Protein AF-A0A2T4ARQ4-F1 (afdb_monomer_lite)

Organism: NCBI:txid983964

InterPro domains:
  IPR020471 Aldo-keto reductase [PTHR43827] (3-78)
  IPR036812 NAD(P)-dependent oxidoreductase domain superfamily [G3DSA:3.20.20.100] (1-80)
  IPR036812 NAD(P)-dependent oxidoreductase domain superfamily [G3DSA:3.20.20.100] (81-189)
  IPR036812 NAD(P)-dependent oxidoreductase domain superfamily [SSF51430] (3-176)

Secondary structure (DSSP, 8-state):
------SEEEE-TT-GGGHHHHHHHHHHHT--EEEEES-TTT--HHHHHHHHHHHHHTT--GGG-EEEEE--TT-S-----TT------EEES--HHHHHHHHHH-SSPP-EEE----GGGGGGHHHHHHHHHHHHHHTS-HHHHHHHHHHHTSS--EEE----HHHHHHHHHHHHHHHH-HHHHHHTHHHHHHHHHHHHHHHHT--

Foldseek 3Di:
DPPPPAQEEAEQWQCPPCSQVLLLLLVVLPHQEYEAEPPVVTGDVPSNVNNVVVNVVVPDDPVSHHYHYYYDPPPPPPPPPPPDDDPAAAEEQDDPVRLVVCQVPPPGRHLDYHYDDDDVLVRPPVVLVLLVVVCVVLVHDSVLSSSVLQCLLPPHHDHDHDSDSVCSNVSSVSSCVCVVDPVNSVVCNVVNVVSVVVVVCSVVVHD

Radius of gyration: 18.46 Å; chains: 1; bounding box: 44×44×48 Å

Structure (mmCIF, N/CA/C/O backbone):
data_AF-A0A2T4ARQ4-F1
#
_entry.id   AF-A0A2T4ARQ4-F1
#
loop_
_atom_site.group_PDB
_atom_site.id
_atom_site.type_symbol
_atom_site.label_atom_id
_atom_site.label_alt_id
_atom_site.label_comp_id
_atom_site.label_asym_id
_atom_site.label_entity_id
_atom_site.label_seq_id
_atom_site.pdbx_PDB_ins_code
_atom_site.Cartn_x
_atom_site.Cartn_y
_atom_site.Cartn_z
_atom_site.occupancy
_atom_site.B_iso_or_equiv
_atom_site.auth_seq_id
_atom_site.auth_comp_id
_atom_site.auth_asym_id
_atom_site.auth_atom_id
_atom_site.pdbx_PDB_model_num
ATOM 1 N N . MET A 1 1 ? -22.116 -8.186 -6.850 1.00 34.00 1 MET A N 1
ATOM 2 C CA . MET A 1 1 ? -21.190 -7.054 -7.085 1.00 34.00 1 MET A CA 1
ATOM 3 C C . MET A 1 1 ? -19.776 -7.599 -7.063 1.00 34.00 1 MET A C 1
ATOM 5 O O . MET A 1 1 ? -19.425 -8.242 -6.083 1.00 34.00 1 MET A O 1
ATOM 9 N N . ALA A 1 2 ? -18.998 -7.412 -8.131 1.00 36.72 2 ALA A N 1
ATOM 10 C CA . ALA A 1 2 ? -17.579 -7.762 -8.116 1.00 36.72 2 ALA A CA 1
ATOM 11 C C . ALA A 1 2 ? -16.879 -6.951 -7.013 1.00 36.72 2 ALA A C 1
ATOM 13 O O . ALA A 1 2 ? -17.120 -5.747 -6.904 1.00 36.72 2 ALA A O 1
ATOM 14 N N . LEU A 1 3 ? -16.063 -7.599 -6.174 1.00 41.38 3 LEU A N 1
ATOM 15 C CA . LEU A 1 3 ? -15.217 -6.882 -5.221 1.00 41.38 3 LEU A CA 1
ATOM 16 C C . LEU A 1 3 ? -14.338 -5.911 -6.015 1.00 41.38 3 LEU A C 1
ATOM 18 O O . LEU A 1 3 ? -13.529 -6.337 -6.837 1.00 41.38 3 LEU A O 1
ATOM 22 N N . LYS A 1 4 ? -14.502 -4.606 -5.785 1.00 63.69 4 LYS A N 1
ATOM 23 C CA . LYS A 1 4 ? -13.595 -3.594 -6.321 1.00 63.69 4 LYS A CA 1
ATOM 24 C C . LYS A 1 4 ? -12.314 -3.678 -5.496 1.00 63.69 4 LYS A C 1
ATOM 26 O O . LYS A 1 4 ? -12.224 -3.067 -4.437 1.00 63.69 4 LYS A O 1
ATOM 31 N N . ILE A 1 5 ? -11.388 -4.530 -5.930 1.00 66.62 5 ILE A N 1
ATOM 32 C CA . ILE A 1 5 ? -10.107 -4.720 -5.251 1.00 66.62 5 ILE A CA 1
ATOM 33 C C . ILE A 1 5 ? -9.361 -3.375 -5.293 1.00 66.62 5 ILE A C 1
ATOM 35 O O . ILE A 1 5 ? -9.166 -2.830 -6.382 1.00 66.62 5 ILE A O 1
ATOM 39 N N . PRO A 1 6 ? -8.997 -2.800 -4.137 1.00 85.06 6 PRO A N 1
ATOM 40 C CA . PRO A 1 6 ? -8.323 -1.512 -4.091 1.00 85.06 6 PRO A CA 1
ATOM 41 C C . PRO A 1 6 ? -6.912 -1.644 -4.664 1.00 85.06 6 PRO A C 1
ATOM 43 O O . PRO A 1 6 ? -6.180 -2.558 -4.306 1.00 85.06 6 PRO A O 1
ATOM 46 N N . LEU A 1 7 ? -6.521 -0.743 -5.563 1.00 89.00 7 LEU A N 1
ATOM 47 C CA . LEU A 1 7 ? -5.188 -0.780 -6.177 1.00 89.00 7 LEU A CA 1
ATOM 48 C C . LEU A 1 7 ? -4.091 -0.331 -5.200 1.00 89.00 7 LEU A C 1
ATOM 50 O O . LEU A 1 7 ? -2.957 -0.791 -5.302 1.00 89.00 7 LEU A O 1
ATOM 54 N N . LEU A 1 8 ? -4.444 0.531 -4.242 1.00 92.44 8 LEU A N 1
ATOM 55 C CA . LEU A 1 8 ? -3.558 1.015 -3.188 1.00 92.44 8 LEU A CA 1
ATOM 56 C C . LEU A 1 8 ? -4.031 0.515 -1.817 1.00 92.44 8 LEU A C 1
ATOM 58 O O . LEU A 1 8 ? -5.219 0.595 -1.488 1.00 92.44 8 LEU A O 1
ATOM 62 N N . LEU A 1 9 ? -3.088 0.029 -1.015 1.00 94.38 9 LEU A N 1
ATOM 63 C CA . LEU A 1 9 ? -3.250 -0.287 0.400 1.00 94.38 9 LEU A CA 1
ATOM 64 C C . LEU A 1 9 ? -2.432 0.703 1.210 1.00 94.38 9 LEU A C 1
ATOM 66 O O . LEU A 1 9 ? -1.303 1.004 0.845 1.00 94.38 9 LEU A O 1
ATOM 70 N N . TYR A 1 10 ? -2.959 1.140 2.343 1.00 97.25 10 TYR A N 1
ATOM 71 C CA . TYR A 1 10 ? -2.225 1.987 3.264 1.00 97.25 10 TYR A CA 1
ATOM 72 C C . TYR A 1 10 ? -1.467 1.146 4.294 1.00 97.25 10 TYR A C 1
ATOM 74 O O . TYR A 1 10 ? -2.090 0.526 5.157 1.00 97.25 10 TYR A O 1
ATOM 82 N N . GLY A 1 11 ? -0.137 1.115 4.215 1.00 96.75 11 GLY A N 1
ATOM 83 C CA . GLY A 1 11 ? 0.713 0.317 5.106 1.00 96.75 11 GLY A CA 1
ATOM 84 C C . GLY A 1 11 ? 1.096 1.065 6.371 1.00 96.75 11 GLY A C 1
ATOM 85 O O . GLY A 1 11 ? 1.598 2.178 6.281 1.00 96.75 11 GLY A O 1
ATOM 86 N N . THR A 1 12 ? 0.892 0.496 7.558 1.00 97.25 12 THR A N 1
ATOM 87 C CA . THR A 1 12 ? 1.039 1.213 8.844 1.00 97.25 12 THR A CA 1
ATOM 88 C C . THR A 1 12 ? 2.404 1.068 9.529 1.00 97.25 12 THR A C 1
ATOM 90 O O . THR A 1 12 ? 2.586 1.576 10.635 1.00 97.25 12 THR A O 1
ATOM 93 N N . ALA A 1 13 ? 3.368 0.413 8.880 1.00 95.00 13 ALA A N 1
ATOM 94 C CA . ALA A 1 13 ? 4.712 0.212 9.415 1.00 95.00 13 ALA A CA 1
ATOM 95 C C . ALA A 1 13 ? 5.443 1.538 9.701 1.00 95.00 13 ALA A C 1
ATOM 97 O O . ALA A 1 13 ? 5.336 2.486 8.925 1.00 95.00 13 ALA A O 1
ATOM 98 N N . TRP A 1 14 ? 6.243 1.564 10.770 1.00 95.12 14 TRP A N 1
ATOM 99 C CA . TRP A 1 14 ? 7.172 2.643 11.140 1.00 95.12 14 TRP A CA 1
ATOM 100 C C . TRP A 1 14 ? 6.515 4.019 11.335 1.00 95.12 14 TRP A C 1
ATOM 102 O O . TRP A 1 14 ? 7.116 5.057 11.072 1.00 95.12 14 TRP A O 1
ATOM 112 N N . LYS A 1 15 ? 5.256 4.031 11.792 1.00 95.69 15 LYS A N 1
ATOM 113 C CA . LYS A 1 15 ? 4.492 5.259 12.084 1.00 95.69 15 LYS A CA 1
ATOM 114 C C . LYS A 1 15 ? 4.445 5.633 13.560 1.00 95.69 15 LYS A C 1
ATOM 116 O O . LYS A 1 15 ? 4.010 6.738 13.875 1.00 95.69 15 LYS A O 1
ATOM 121 N N . GLU A 1 16 ? 4.882 4.725 14.430 1.00 94.19 16 GLU A N 1
ATOM 122 C CA . GLU A 1 16 ? 5.057 4.962 15.867 1.00 94.19 16 GLU A CA 1
ATOM 123 C C . GLU A 1 16 ? 3.779 5.543 16.510 1.00 94.19 16 GLU A C 1
ATOM 125 O O . GLU A 1 16 ? 2.674 5.050 16.242 1.00 94.19 16 GLU A O 1
ATOM 130 N N . GLU A 1 17 ? 3.878 6.575 17.346 1.00 96.38 17 GLU A N 1
ATOM 131 C CA . GLU A 1 17 ? 2.746 7.226 18.018 1.00 96.38 17 GLU A CA 1
ATOM 132 C C . GLU A 1 17 ? 1.766 7.898 17.048 1.00 96.38 17 GLU A C 1
ATOM 134 O O . GLU A 1 17 ? 0.575 8.021 17.343 1.00 96.38 17 GLU A O 1
ATOM 139 N N . ARG A 1 18 ? 2.227 8.265 15.847 1.00 97.81 18 ARG A N 1
ATOM 140 C CA . ARG A 1 18 ? 1.385 8.895 14.818 1.00 97.81 18 ARG A CA 1
ATOM 141 C C . ARG A 1 18 ? 0.472 7.903 14.106 1.00 97.81 18 ARG A C 1
ATOM 143 O O . ARG A 1 18 ? -0.393 8.332 13.343 1.00 97.81 18 ARG A O 1
ATOM 150 N N . THR A 1 19 ? 0.620 6.596 14.347 1.00 98.31 19 THR A N 1
ATOM 151 C CA . THR A 1 19 ? -0.121 5.530 13.648 1.00 98.31 19 THR A CA 1
ATOM 152 C C . THR A 1 19 ? -1.632 5.767 13.632 1.00 98.31 19 THR A C 1
ATOM 154 O O . THR A 1 19 ? -2.245 5.614 12.576 1.00 98.31 19 THR A O 1
ATOM 157 N N . ALA A 1 20 ? -2.240 6.164 14.755 1.00 98.50 20 ALA A N 1
ATOM 158 C CA . ALA A 1 20 ? -3.688 6.377 14.828 1.00 98.50 20 ALA A CA 1
ATOM 159 C C . ALA A 1 20 ? -4.139 7.536 13.932 1.00 98.50 20 ALA A C 1
ATOM 161 O O . ALA A 1 20 ? -4.952 7.336 13.030 1.00 98.50 20 ALA A O 1
ATOM 162 N N . HIS A 1 21 ? -3.537 8.712 14.118 1.00 98.50 21 HIS A N 1
ATOM 163 C CA . HIS A 1 21 ? -3.843 9.908 13.334 1.00 98.50 21 HIS A CA 1
ATOM 164 C C . HIS A 1 21 ? -3.616 9.688 11.831 1.00 98.50 21 HIS A C 1
ATOM 166 O O . HIS A 1 21 ? -4.449 10.039 10.996 1.00 98.50 21 HIS A O 1
ATOM 172 N N . LEU A 1 22 ? -2.500 9.052 11.476 1.00 98.62 22 LEU A N 1
ATOM 173 C CA . LEU A 1 22 ? -2.144 8.757 10.093 1.00 98.62 22 LEU A CA 1
ATOM 174 C C . LEU A 1 22 ? -3.071 7.715 9.451 1.00 98.62 22 LEU A C 1
ATOM 176 O O . LEU A 1 22 ? -3.314 7.792 8.248 1.00 98.62 22 LEU A O 1
ATOM 180 N N . THR A 1 23 ? -3.579 6.748 10.218 1.00 98.62 23 THR A N 1
ATOM 181 C CA . THR A 1 23 ? -4.558 5.759 9.734 1.00 98.62 23 THR A CA 1
ATOM 182 C C . THR A 1 23 ? -5.919 6.401 9.512 1.00 98.62 23 THR A C 1
ATOM 184 O O . THR A 1 23 ? -6.506 6.218 8.448 1.00 98.62 23 THR A O 1
ATOM 187 N N . GLU A 1 24 ? -6.398 7.190 10.475 1.00 98.69 24 GLU A N 1
ATOM 188 C CA . GLU A 1 24 ? -7.635 7.961 10.331 1.00 98.69 24 GLU A CA 1
ATOM 189 C C . GLU A 1 24 ? -7.570 8.859 9.091 1.00 98.69 24 GLU A C 1
ATOM 191 O O . GLU A 1 24 ? -8.445 8.795 8.229 1.00 98.69 24 GLU A O 1
ATOM 196 N N . THR A 1 25 ? -6.490 9.633 8.961 1.00 98.62 25 THR A N 1
ATOM 197 C CA . THR A 1 25 ? -6.289 10.557 7.841 1.00 98.62 25 THR A CA 1
ATOM 198 C C . THR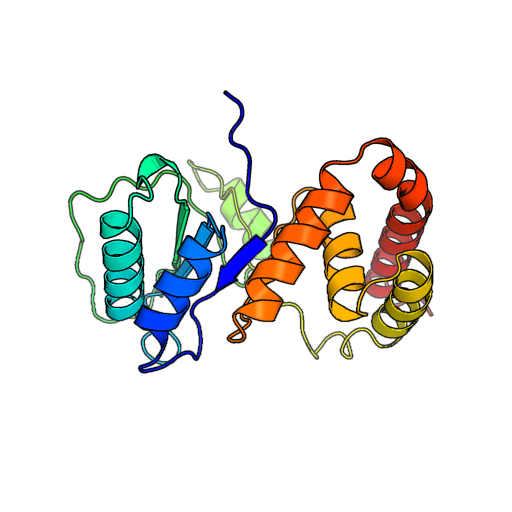 A 1 25 ? -6.332 9.827 6.503 1.00 98.62 25 THR A C 1
ATOM 200 O O . THR A 1 25 ? -7.064 10.246 5.610 1.00 98.62 25 THR A O 1
ATOM 203 N N . ALA A 1 26 ? -5.617 8.707 6.362 1.00 98.38 26 ALA A N 1
ATOM 204 C CA . ALA A 1 26 ? -5.624 7.930 5.125 1.00 98.38 26 ALA A CA 1
ATOM 205 C C . ALA A 1 26 ? -7.029 7.429 4.763 1.00 98.38 26 ALA A C 1
ATOM 207 O O . ALA A 1 26 ? -7.460 7.572 3.615 1.00 98.38 26 ALA A O 1
ATOM 208 N N . VAL A 1 27 ? -7.778 6.902 5.738 1.00 98.12 27 VAL A N 1
ATOM 209 C CA . VAL A 1 27 ? -9.161 6.453 5.515 1.00 98.12 27 VAL A CA 1
ATOM 210 C C . VAL A 1 27 ? -10.046 7.620 5.067 1.00 98.12 27 VAL A C 1
ATOM 212 O O . VAL A 1 27 ? -10.771 7.494 4.081 1.00 98.12 27 VAL A O 1
ATOM 215 N N . LEU A 1 28 ? -9.950 8.775 5.730 1.00 97.88 28 LEU A N 1
ATOM 216 C CA . LEU A 1 28 ? -10.723 9.972 5.375 1.00 97.88 28 LEU A CA 1
ATOM 217 C C . LEU A 1 28 ? -10.338 10.551 4.004 1.00 97.88 28 LEU A C 1
ATOM 219 O O . LEU A 1 28 ? -11.180 11.151 3.339 1.00 97.88 28 LEU A O 1
ATOM 223 N N . LYS A 1 29 ? -9.096 10.350 3.548 1.00 97.31 29 LYS A N 1
ATOM 224 C CA . LYS A 1 29 ? -8.655 10.711 2.189 1.00 97.31 29 LYS A CA 1
ATOM 225 C C . LYS A 1 29 ? -9.113 9.723 1.113 1.00 97.31 29 LYS A C 1
ATOM 227 O O . LYS A 1 29 ? -9.028 10.055 -0.066 1.00 97.31 29 LYS A O 1
ATOM 232 N N . GLY A 1 30 ? -9.637 8.556 1.494 1.00 95.81 30 GLY A N 1
ATOM 233 C CA . GLY A 1 30 ? -10.253 7.595 0.576 1.00 95.81 30 GLY A CA 1
ATOM 234 C C . GLY A 1 30 ? -9.554 6.240 0.484 1.00 95.81 30 GLY A C 1
ATOM 235 O O . GLY A 1 30 ? -9.964 5.411 -0.333 1.00 95.81 30 GLY A O 1
ATOM 236 N N . PHE A 1 31 ? -8.534 5.970 1.307 1.00 97.06 31 PHE A N 1
ATOM 237 C CA . PHE A 1 31 ? -7.994 4.615 1.401 1.00 97.06 31 PHE A CA 1
ATOM 238 C C . PHE A 1 31 ? -9.056 3.675 1.974 1.00 97.06 31 PHE A C 1
ATOM 240 O O . PHE A 1 31 ? -9.614 3.899 3.045 1.00 97.06 31 PHE A O 1
ATOM 247 N N . THR A 1 32 ? -9.310 2.587 1.253 1.00 95.69 32 THR A N 1
ATOM 248 C CA . THR A 1 32 ? -10.283 1.555 1.643 1.00 95.69 32 THR A CA 1
ATOM 249 C C . THR A 1 32 ? -9.616 0.252 2.062 1.00 95.69 32 THR A C 1
ATOM 251 O O . THR A 1 32 ? -10.305 -0.672 2.479 1.00 95.69 32 THR A O 1
ATOM 254 N N . CYS A 1 33 ? -8.287 0.157 1.984 1.00 95.19 33 CYS A N 1
ATOM 255 C CA . CYS A 1 33 ? -7.532 -1.003 2.440 1.00 95.19 33 CYS A CA 1
ATOM 256 C C . CYS A 1 33 ? -6.387 -0.573 3.342 1.00 95.19 33 CYS A C 1
ATOM 258 O O . CYS A 1 33 ? -5.569 0.247 2.934 1.00 95.19 33 CYS A O 1
ATOM 260 N N . ILE A 1 34 ? -6.334 -1.139 4.544 1.00 97.06 34 ILE A N 1
ATOM 261 C CA . ILE A 1 34 ? -5.317 -0.853 5.556 1.00 97.06 34 ILE A CA 1
ATOM 262 C C . ILE A 1 34 ? -4.511 -2.124 5.799 1.00 97.06 34 ILE A C 1
ATOM 264 O O . ILE A 1 34 ? -5.094 -3.181 6.026 1.00 97.06 34 ILE A O 1
ATOM 268 N N . ASP A 1 35 ? -3.191 -2.018 5.755 1.00 96.06 35 ASP A N 1
ATOM 269 C CA . ASP A 1 35 ? -2.248 -3.101 6.021 1.00 96.06 35 ASP A CA 1
ATOM 270 C C . ASP A 1 35 ? -1.496 -2.811 7.323 1.00 96.06 35 ASP A C 1
ATOM 272 O O . ASP A 1 35 ? -0.930 -1.733 7.506 1.00 96.06 35 ASP A O 1
ATOM 276 N N . THR A 1 36 ? -1.554 -3.761 8.252 1.00 95.62 36 THR A N 1
ATOM 277 C CA . THR A 1 36 ? -0.917 -3.712 9.572 1.00 95.62 36 THR A CA 1
ATOM 278 C C . THR A 1 36 ? -0.372 -5.091 9.938 1.00 95.62 36 THR A C 1
ATOM 280 O O . THR A 1 36 ? -0.519 -6.038 9.171 1.00 95.62 36 THR A O 1
ATOM 283 N N . ALA A 1 37 ? 0.272 -5.255 11.089 1.00 92.06 37 ALA A N 1
ATOM 284 C CA . ALA A 1 37 ? 0.783 -6.558 11.505 1.00 92.06 37 ALA A CA 1
ATOM 285 C C . ALA A 1 37 ? 0.928 -6.677 13.017 1.00 92.06 37 ALA A C 1
ATOM 287 O O . ALA A 1 37 ? 1.286 -5.707 13.686 1.00 92.06 37 ALA A O 1
ATOM 288 N N . ASN A 1 38 ? 0.808 -7.902 13.533 1.00 88.31 38 ASN A N 1
ATOM 289 C CA . ASN A 1 38 ? 1.227 -8.242 14.893 1.00 88.31 38 ASN A CA 1
ATOM 290 C C . ASN A 1 38 ? 2.763 -8.368 14.967 1.00 88.31 38 ASN A C 1
ATOM 292 O O . ASN A 1 38 ? 3.325 -9.442 15.207 1.00 88.31 38 ASN A O 1
ATOM 296 N N . TYR A 1 39 ? 3.454 -7.264 14.683 1.00 87.56 39 TYR A N 1
ATOM 297 C CA . TYR A 1 39 ? 4.907 -7.142 14.737 1.00 87.56 39 TYR A CA 1
ATOM 298 C C . TYR A 1 39 ? 5.284 -5.820 15.428 1.00 87.56 39 TYR A C 1
ATOM 300 O O . TYR A 1 39 ? 5.584 -4.833 14.750 1.00 87.56 39 TYR A O 1
ATOM 308 N N . PRO A 1 40 ? 5.267 -5.789 16.779 1.00 85.94 40 PRO A N 1
ATOM 309 C CA . PRO A 1 40 ? 5.360 -4.558 17.573 1.00 85.94 40 PRO A CA 1
ATOM 310 C C . PRO A 1 40 ? 6.603 -3.698 17.321 1.00 85.94 40 PRO A C 1
ATOM 312 O O . PRO A 1 40 ? 6.594 -2.509 17.609 1.00 85.94 40 PRO A O 1
ATOM 315 N N . THR A 1 41 ? 7.674 -4.285 16.778 1.00 88.38 41 THR A N 1
ATOM 316 C CA . THR A 1 41 ? 8.894 -3.552 16.412 1.00 88.38 41 THR A CA 1
ATOM 317 C C . THR A 1 41 ? 8.640 -2.496 15.338 1.00 88.38 41 THR A C 1
ATOM 319 O O . THR A 1 41 ? 9.291 -1.461 15.359 1.00 88.38 41 THR A O 1
ATOM 322 N N . ALA A 1 42 ? 7.719 -2.751 14.404 1.00 89.88 42 ALA A N 1
ATOM 323 C CA . ALA A 1 42 ? 7.425 -1.825 13.310 1.00 89.88 42 ALA A CA 1
ATOM 324 C C . ALA A 1 42 ? 5.955 -1.396 13.253 1.00 89.88 42 ALA A C 1
ATOM 326 O O . ALA A 1 42 ? 5.646 -0.392 12.620 1.00 89.88 42 ALA A O 1
ATOM 327 N N . TYR A 1 43 ? 5.043 -2.140 13.873 1.00 93.62 43 TYR A N 1
ATOM 328 C CA . TYR A 1 43 ? 3.603 -1.927 13.754 1.00 93.62 43 TYR A CA 1
ATOM 329 C C . TYR A 1 43 ? 2.960 -1.709 15.115 1.00 93.62 43 TYR A C 1
ATOM 331 O O . TYR A 1 43 ? 3.375 -2.281 16.120 1.00 93.62 43 TYR A O 1
ATOM 339 N N . ASN A 1 44 ? 1.884 -0.928 15.129 1.00 94.88 44 ASN A N 1
ATOM 340 C CA . ASN A 1 44 ? 1.055 -0.728 16.308 1.00 94.88 44 ASN A CA 1
ATOM 341 C C . ASN A 1 44 ? -0.415 -0.983 15.954 1.00 94.88 44 ASN A C 1
ATOM 343 O O . ASN A 1 44 ? -1.157 -0.054 15.635 1.00 94.88 44 ASN A O 1
ATOM 347 N N . GLU A 1 45 ? -0.839 -2.253 15.997 1.00 94.56 45 GLU A N 1
ATOM 348 C CA . GLU A 1 45 ? -2.208 -2.647 15.626 1.00 94.56 45 GLU A CA 1
ATOM 349 C C . GLU A 1 45 ? -3.270 -1.953 16.474 1.00 94.56 45 GLU A C 1
ATOM 351 O O . GLU A 1 45 ? -4.337 -1.620 15.960 1.00 94.56 45 GLU A O 1
ATOM 356 N N . LYS A 1 46 ? -2.974 -1.691 17.754 1.00 95.44 46 LYS A N 1
ATOM 357 C CA . LYS A 1 46 ? -3.897 -0.967 18.626 1.00 95.44 46 LYS A CA 1
ATOM 358 C C . LYS A 1 46 ? -4.149 0.438 18.084 1.00 95.44 46 LYS A C 1
ATOM 360 O O . LYS A 1 46 ? -5.302 0.803 17.884 1.00 95.44 46 LYS A O 1
ATOM 365 N N . LEU A 1 47 ? -3.091 1.201 17.804 1.00 98.12 47 LEU A N 1
ATOM 366 C CA . LEU A 1 47 ? -3.241 2.548 17.251 1.00 98.12 47 LEU A CA 1
ATOM 367 C C . LEU A 1 47 ? -3.841 2.525 15.840 1.00 98.12 47 LEU A C 1
ATOM 369 O O . LEU A 1 47 ? -4.638 3.400 15.515 1.00 98.12 47 LEU A O 1
ATOM 373 N N . THR A 1 48 ? -3.535 1.518 15.014 1.00 98.00 48 THR A N 1
ATOM 374 C CA . THR A 1 48 ? -4.240 1.320 13.735 1.00 98.00 48 THR A CA 1
ATOM 375 C C . THR A 1 48 ? -5.747 1.162 13.964 1.00 98.00 48 THR A C 1
ATOM 377 O O . THR A 1 48 ? -6.545 1.819 13.296 1.00 98.00 48 THR A O 1
ATOM 380 N N . GLY A 1 49 ? -6.146 0.331 14.931 1.00 97.62 49 GLY A N 1
ATOM 381 C CA . GLY A 1 49 ? -7.541 0.139 15.324 1.00 97.62 49 GLY A CA 1
ATOM 382 C C . GLY A 1 49 ? -8.199 1.423 15.829 1.00 97.62 49 GLY A C 1
ATOM 383 O O . GLY A 1 49 ? -9.312 1.733 15.407 1.00 97.62 49 GLY A O 1
ATOM 384 N N . ASP A 1 50 ? -7.497 2.198 16.659 1.00 98.50 50 ASP A N 1
ATOM 385 C CA . ASP A 1 50 ? -7.972 3.487 17.176 1.00 98.50 50 ASP A CA 1
ATOM 386 C C . ASP A 1 50 ? -8.219 4.492 16.028 1.00 98.50 50 ASP A C 1
ATOM 388 O O . ASP A 1 50 ? -9.266 5.142 15.991 1.00 98.50 50 ASP A O 1
ATOM 392 N N . GLY A 1 51 ? -7.320 4.561 15.039 1.00 98.50 51 GLY A N 1
ATOM 393 C CA . GLY A 1 51 ? -7.483 5.411 13.852 1.00 98.50 51 GLY A CA 1
ATOM 394 C C . GLY A 1 51 ? -8.639 4.983 12.940 1.00 98.50 51 GLY A C 1
ATOM 395 O O . GLY A 1 51 ? -9.415 5.818 12.474 1.00 98.50 51 GLY A O 1
ATOM 396 N N . ILE A 1 52 ? -8.820 3.673 12.730 1.00 98.38 52 ILE A N 1
ATOM 397 C CA . ILE A 1 52 ? -9.991 3.145 12.008 1.00 98.38 52 ILE A CA 1
ATOM 398 C C . ILE A 1 52 ? -11.273 3.508 12.762 1.00 98.38 52 ILE A C 1
ATOM 400 O O . ILE A 1 52 ? -12.226 3.988 12.153 1.00 98.38 52 ILE A O 1
ATOM 404 N N . ALA A 1 53 ? -11.307 3.311 14.082 1.00 98.38 53 ALA A N 1
ATOM 405 C CA . ALA A 1 53 ? -12.471 3.625 14.902 1.00 98.38 53 ALA A CA 1
ATOM 406 C C . ALA A 1 53 ? -12.840 5.116 14.838 1.00 98.38 53 ALA A C 1
ATOM 408 O O . ALA A 1 53 ? -14.027 5.441 14.788 1.00 98.38 53 ALA A O 1
ATOM 409 N N . ALA A 1 54 ? -11.851 6.012 14.797 1.00 98.50 54 ALA A N 1
ATOM 410 C CA . ALA A 1 54 ? -12.074 7.441 14.600 1.00 98.50 54 ALA A CA 1
ATOM 411 C C . ALA A 1 54 ? -12.717 7.736 13.232 1.00 98.50 54 ALA A C 1
ATOM 413 O O . ALA A 1 54 ? -13.774 8.364 13.173 1.00 98.50 54 ALA A O 1
ATOM 414 N N . ALA A 1 55 ? -12.190 7.166 12.144 1.00 98.12 55 ALA A N 1
ATOM 415 C CA . ALA A 1 55 ? -12.770 7.344 10.811 1.00 98.12 55 ALA A CA 1
ATOM 416 C C . ALA A 1 55 ? -14.207 6.795 10.694 1.00 98.12 55 ALA A C 1
ATOM 418 O O . ALA A 1 55 ? -15.054 7.398 10.028 1.00 98.12 55 ALA A O 1
ATOM 419 N N . LEU A 1 56 ? -14.517 5.681 11.370 1.00 97.94 56 LEU A N 1
ATOM 420 C CA . LEU A 1 56 ? -15.881 5.141 11.424 1.00 97.94 56 LEU A CA 1
ATOM 421 C C . LEU A 1 56 ? -16.860 6.116 12.101 1.00 97.94 56 LEU A C 1
ATOM 423 O O . LEU A 1 56 ? -17.996 6.249 11.645 1.00 97.94 56 LEU A O 1
ATOM 427 N N . LYS A 1 57 ? -16.430 6.832 13.151 1.00 98.19 57 LYS A N 1
ATOM 428 C CA . LYS A 1 57 ? -17.251 7.867 13.811 1.00 98.19 57 LYS A CA 1
ATOM 429 C C . LYS A 1 57 ? -17.551 9.049 12.887 1.00 98.19 57 LYS A C 1
ATOM 431 O O . LYS A 1 57 ? -18.619 9.639 13.005 1.00 98.19 57 LYS A O 1
ATOM 436 N N . SER A 1 58 ? -16.670 9.335 11.932 1.00 96.62 58 SER A N 1
ATOM 437 C CA . SER A 1 58 ? -16.874 10.352 10.889 1.00 96.62 58 SER A CA 1
ATOM 438 C C . SER A 1 58 ? -17.766 9.880 9.728 1.00 96.62 58 SER A C 1
ATOM 440 O O . SER A 1 58 ? -17.908 10.588 8.734 1.00 96.62 58 SER A O 1
ATOM 442 N N . GLY A 1 59 ? -18.382 8.695 9.829 1.00 95.69 59 GLY A N 1
ATOM 443 C CA . GLY A 1 59 ? -19.388 8.205 8.879 1.00 95.69 59 GLY A CA 1
ATOM 444 C C . GLY A 1 59 ? -18.887 7.180 7.858 1.00 95.69 59 GLY A C 1
ATOM 445 O O . GLY A 1 59 ? -19.687 6.667 7.067 1.00 95.69 59 GLY A O 1
ATOM 446 N N . VAL A 1 60 ? -17.598 6.825 7.879 1.00 96.31 60 VAL A N 1
ATOM 447 C CA . VAL A 1 60 ? -17.067 5.726 7.058 1.00 96.31 60 VAL A CA 1
ATOM 448 C C . VAL A 1 60 ? -17.688 4.408 7.519 1.00 96.31 60 VAL A C 1
ATOM 450 O O . VAL A 1 60 ? -17.788 4.132 8.713 1.00 96.31 60 VAL A O 1
ATOM 453 N N . LYS A 1 61 ? -18.116 3.551 6.587 1.00 95.44 61 LYS A N 1
ATOM 454 C CA . LYS A 1 61 ? -18.749 2.274 6.944 1.00 95.44 61 LYS A CA 1
ATOM 455 C C . LYS A 1 61 ? -17.704 1.172 6.991 1.00 95.44 61 LYS A C 1
ATOM 457 O O . LYS A 1 61 ? -16.951 0.976 6.044 1.00 95.44 61 LYS A O 1
ATOM 462 N N . ARG A 1 62 ? -17.744 0.336 8.033 1.00 94.00 62 ARG A N 1
ATOM 463 C CA . ARG A 1 62 ? -16.836 -0.819 8.169 1.00 94.00 62 ARG A CA 1
ATOM 464 C C . ARG A 1 62 ? -16.854 -1.739 6.946 1.00 94.00 62 ARG A C 1
ATOM 466 O O . ARG A 1 62 ? -15.816 -2.294 6.606 1.00 94.00 62 ARG A O 1
ATOM 473 N N . ARG A 1 63 ? -18.012 -1.913 6.299 1.00 91.94 63 ARG A N 1
ATOM 474 C CA . ARG A 1 63 ? -18.163 -2.764 5.104 1.00 91.94 63 ARG A CA 1
ATOM 475 C C . ARG A 1 63 ? -17.387 -2.258 3.881 1.00 91.94 63 ARG A C 1
ATOM 477 O O . ARG A 1 63 ? -17.140 -3.052 2.984 1.00 91.94 63 ARG A O 1
ATOM 484 N N . ASP A 1 64 ? -17.021 -0.977 3.875 1.00 92.00 64 ASP A N 1
ATOM 485 C CA . ASP A 1 64 ? -16.273 -0.334 2.795 1.00 92.00 64 ASP A CA 1
ATOM 486 C C . ASP A 1 64 ? -14.750 -0.408 3.043 1.00 92.00 64 ASP A C 1
ATOM 488 O O . ASP A 1 64 ? -13.971 0.042 2.209 1.00 92.00 64 ASP A O 1
ATOM 492 N N . LEU A 1 65 ? -14.322 -0.997 4.172 1.00 93.06 65 LEU A N 1
ATOM 493 C CA . LEU A 1 65 ? -12.917 -1.166 4.541 1.00 93.06 65 LEU A CA 1
ATOM 494 C C . LEU A 1 65 ? -12.460 -2.629 4.460 1.00 93.06 65 LEU A C 1
ATOM 496 O O . LEU A 1 65 ? -13.102 -3.549 4.979 1.00 93.06 65 LEU A O 1
ATOM 500 N N . PHE A 1 66 ? -11.273 -2.824 3.905 1.00 92.12 66 PHE A N 1
ATOM 501 C CA . PHE A 1 66 ? -10.485 -4.045 3.963 1.00 92.12 66 PHE A CA 1
ATOM 502 C C . PHE A 1 66 ? -9.323 -3.840 4.933 1.00 92.12 66 PHE A C 1
ATOM 504 O O . PHE A 1 66 ? -8.688 -2.791 4.948 1.00 92.12 66 PHE A O 1
ATOM 511 N N . ILE A 1 67 ? -9.078 -4.830 5.788 1.00 91.94 67 ILE A N 1
ATOM 512 C CA . ILE A 1 67 ? -8.007 -4.777 6.784 1.00 91.94 67 ILE A CA 1
ATOM 513 C C . ILE A 1 67 ? -7.172 -6.031 6.595 1.00 91.94 67 ILE A C 1
ATOM 515 O O . ILE A 1 67 ? -7.703 -7.139 6.703 1.00 91.94 67 ILE A O 1
ATOM 519 N N . TYR A 1 68 ? -5.899 -5.846 6.277 1.00 90.38 68 TYR A N 1
ATOM 520 C CA . TYR A 1 68 ? -4.900 -6.900 6.205 1.00 90.38 68 TYR A CA 1
ATOM 521 C C . TYR A 1 68 ? -4.079 -6.829 7.486 1.00 90.38 68 TYR A C 1
ATOM 523 O O . TYR A 1 68 ? -3.585 -5.764 7.847 1.00 90.38 68 TYR A O 1
ATOM 531 N N . SER A 1 69 ? -3.971 -7.957 8.184 1.00 89.31 69 SER A N 1
ATOM 532 C CA . SER A 1 69 ? -3.035 -8.106 9.294 1.00 89.31 69 SER A CA 1
ATOM 533 C C . SER A 1 69 ? -2.150 -9.32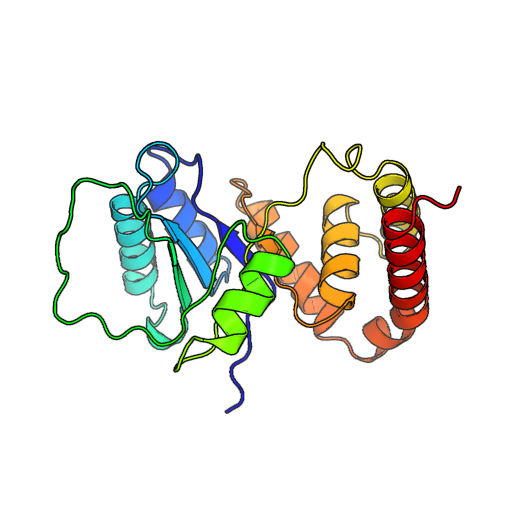5 9.063 1.00 89.31 69 SER A C 1
ATOM 535 O O . SER A 1 69 ? -2.626 -10.363 8.591 1.00 89.31 69 SER A O 1
ATOM 537 N N . HIS A 1 70 ? -0.863 -9.192 9.381 1.00 86.25 70 HIS A N 1
ATOM 538 C CA . HIS A 1 70 ? 0.119 -10.272 9.296 1.00 86.25 70 HIS A CA 1
ATOM 539 C C . HIS A 1 70 ? 0.367 -10.893 10.665 1.00 86.25 70 HIS A C 1
ATOM 541 O O . HIS A 1 70 ? 0.646 -10.200 11.645 1.00 86.25 70 HIS A O 1
ATOM 547 N N . ILE A 1 71 ? 0.321 -12.223 10.713 1.00 78.56 71 ILE A N 1
ATOM 548 C CA . ILE A 1 71 ? 0.600 -12.996 11.922 1.00 78.56 71 ILE A CA 1
ATOM 549 C C . ILE A 1 71 ? 2.062 -13.441 11.896 1.00 78.56 71 ILE A C 1
ATOM 551 O O . ILE A 1 71 ? 2.489 -14.176 11.005 1.00 78.56 71 ILE A O 1
ATOM 555 N N . MET A 1 72 ? 2.828 -13.038 12.908 1.00 69.69 72 MET A N 1
ATOM 556 C CA . MET A 1 72 ? 4.195 -13.512 13.099 1.00 69.69 72 MET A CA 1
ATOM 557 C C . MET A 1 72 ? 4.177 -14.851 13.851 1.00 69.69 72 MET A C 1
ATOM 559 O O . MET A 1 72 ? 3.885 -14.889 15.044 1.00 69.69 72 MET A O 1
ATOM 563 N N . LEU A 1 73 ? 4.571 -15.948 13.192 1.00 63.34 73 LEU A N 1
ATOM 564 C CA . LEU A 1 73 ? 4.580 -17.314 13.762 1.00 63.34 73 LEU A CA 1
ATOM 565 C C . LEU A 1 73 ? 5.472 -17.499 15.012 1.00 63.34 73 LEU A C 1
ATOM 567 O O . LEU A 1 73 ? 5.460 -18.562 15.625 1.00 63.34 73 LEU A O 1
ATOM 571 N N . ARG A 1 74 ? 6.267 -16.488 15.388 1.00 54.94 74 ARG A N 1
ATOM 572 C CA . ARG A 1 74 ? 7.185 -16.519 16.539 1.00 54.94 74 ARG A CA 1
ATOM 573 C C . ARG A 1 74 ? 6.779 -15.609 17.701 1.00 54.94 74 ARG A C 1
ATOM 575 O O . ARG A 1 74 ? 7.519 -15.556 18.685 1.00 54.94 74 ARG A O 1
ATOM 582 N N . SER A 1 75 ? 5.662 -14.878 17.626 1.00 49.84 75 SER A N 1
ATOM 583 C CA . SER A 1 75 ? 5.240 -14.079 18.781 1.00 49.84 75 SER A CA 1
ATOM 584 C C . SER A 1 75 ? 4.741 -15.026 19.883 1.00 49.84 75 SER A C 1
ATOM 586 O O . SER A 1 75 ? 3.884 -15.879 19.670 1.00 49.84 75 SER A O 1
ATOM 588 N N . LYS A 1 76 ? 5.313 -14.918 21.089 1.00 44.28 76 LYS A N 1
ATOM 589 C CA . LYS A 1 76 ? 4.902 -15.710 22.266 1.00 44.28 76 LYS A CA 1
ATOM 590 C C . LYS A 1 76 ? 3.487 -15.355 22.763 1.00 44.28 76 LYS A C 1
ATOM 592 O O . LYS A 1 76 ? 3.023 -15.929 23.742 1.00 44.28 76 LYS A O 1
ATOM 597 N N . GLN A 1 77 ? 2.794 -14.427 22.102 1.00 46.31 77 GLN A N 1
ATOM 598 C CA . GLN A 1 77 ? 1.403 -14.076 22.368 1.00 46.31 77 GLN A CA 1
ATOM 599 C C . GLN A 1 77 ? 0.484 -14.887 21.454 1.00 46.31 77 GLN A C 1
ATOM 601 O O . GLN A 1 77 ? -0.096 -14.386 20.497 1.00 46.31 77 GLN A O 1
ATOM 606 N N . ASN A 1 78 ? 0.316 -16.162 21.802 1.00 44.41 78 ASN A N 1
ATOM 607 C CA . ASN A 1 78 ? -0.801 -16.974 21.331 1.00 44.41 78 ASN A CA 1
ATOM 608 C C . ASN A 1 78 ? -2.083 -16.542 22.065 1.00 44.41 78 ASN A C 1
ATOM 610 O O . ASN A 1 78 ? -2.642 -17.290 22.867 1.00 44.41 78 ASN A O 1
ATOM 614 N N . SER A 1 79 ? -2.573 -15.326 21.819 1.00 46.78 79 SER A N 1
ATOM 615 C CA . SER A 1 79 ? -3.979 -15.042 22.091 1.00 46.78 79 SER A CA 1
ATOM 616 C C . SER A 1 79 ? -4.778 -15.632 20.932 1.00 46.78 79 SER A C 1
ATOM 618 O O . SER A 1 79 ? -4.854 -15.073 19.842 1.00 46.78 79 SER A O 1
ATOM 620 N N . ARG A 1 80 ? -5.375 -16.810 21.148 1.00 45.81 80 ARG A N 1
ATOM 621 C CA . ARG A 1 80 ? -6.473 -17.273 20.293 1.00 45.81 80 ARG A CA 1
ATOM 622 C C . ARG A 1 80 ? -7.580 -16.222 20.384 1.00 45.81 80 ARG A C 1
ATOM 624 O O . ARG A 1 80 ? -8.372 -16.250 21.319 1.00 45.81 80 ARG A O 1
ATOM 631 N N . GLN A 1 81 ? -7.632 -15.281 19.445 1.00 51.53 81 GLN A N 1
ATOM 632 C CA . GLN A 1 81 ? -8.798 -14.417 19.287 1.00 51.53 81 GLN A CA 1
ATOM 633 C C . GLN A 1 81 ? -9.916 -15.251 18.657 1.00 51.53 81 GLN A C 1
ATOM 635 O O . GLN A 1 81 ? -10.073 -15.328 17.440 1.00 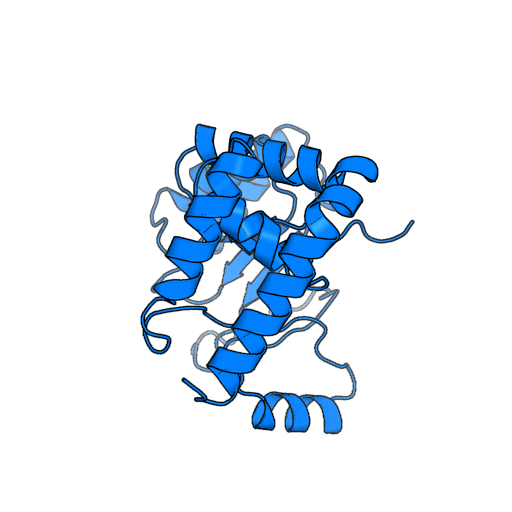51.53 81 GLN A O 1
ATOM 640 N N . SER A 1 82 ? -10.668 -15.941 19.513 1.00 43.47 82 SER A N 1
ATOM 641 C CA . SER A 1 82 ? -11.913 -16.604 19.138 1.00 43.47 82 SER A CA 1
ATOM 642 C C . SER A 1 82 ? -12.922 -15.560 18.650 1.00 43.47 82 SER A C 1
ATOM 644 O O . SER A 1 82 ? -13.125 -14.550 19.319 1.00 43.47 82 SER A O 1
ATOM 646 N N . GLY A 1 83 ? -13.564 -15.808 17.505 1.00 59.47 83 GLY A N 1
ATOM 647 C CA . GLY A 1 83 ? -14.645 -14.963 16.975 1.00 59.47 83 GLY A CA 1
ATOM 648 C C . GLY A 1 83 ? -14.274 -14.067 15.787 1.00 59.47 83 GLY A C 1
ATOM 649 O O . GLY A 1 83 ? -15.158 -13.433 15.214 1.00 59.47 83 GLY A O 1
ATOM 650 N N . LEU A 1 84 ? -13.008 -14.034 15.356 1.00 67.69 84 LEU A N 1
ATOM 651 C CA . LEU A 1 84 ? -12.632 -13.352 14.115 1.00 67.69 84 LEU A CA 1
ATOM 652 C C . LEU A 1 84 ? -12.974 -14.212 12.894 1.00 67.69 84 LEU A C 1
ATOM 654 O O . LEU A 1 84 ? -12.479 -15.326 12.739 1.00 67.69 84 LEU A O 1
ATOM 658 N N . THR A 1 85 ? -13.796 -13.672 11.994 1.00 74.75 85 THR A N 1
ATOM 659 C CA . THR A 1 85 ? -14.031 -14.275 10.676 1.00 74.75 85 THR A CA 1
ATOM 660 C C . THR A 1 85 ? -13.033 -13.700 9.678 1.00 74.75 85 THR A C 1
ATOM 662 O O . THR A 1 85 ? -13.123 -12.530 9.296 1.00 74.75 85 THR A O 1
ATOM 665 N N . ILE A 1 86 ? -12.083 -14.525 9.248 1.00 80.38 86 ILE A N 1
ATOM 666 C CA . ILE A 1 86 ? -11.109 -14.171 8.215 1.00 80.38 86 ILE A CA 1
ATOM 667 C C . ILE A 1 86 ? -11.737 -14.440 6.846 1.00 80.38 86 ILE A C 1
ATOM 669 O O . ILE A 1 86 ? -12.203 -15.544 6.580 1.00 80.38 86 ILE A O 1
ATOM 673 N N . ARG A 1 87 ? -11.762 -13.424 5.974 1.00 79.88 87 ARG A N 1
ATOM 674 C CA . ARG A 1 87 ? -12.345 -13.547 4.624 1.00 79.88 87 ARG A CA 1
ATOM 675 C C . ARG A 1 87 ? -11.389 -14.174 3.612 1.00 79.88 87 ARG A C 1
ATOM 677 O O . ARG A 1 87 ? -11.844 -14.837 2.689 1.00 79.88 87 ARG A O 1
ATOM 684 N N . SER A 1 88 ? -10.092 -13.940 3.796 1.00 81.31 88 SER A N 1
ATOM 685 C CA . SER A 1 88 ? -9.035 -14.314 2.861 1.00 81.31 88 SER A CA 1
ATOM 686 C C . SER A 1 88 ? -7.733 -14.572 3.611 1.00 81.31 88 SER A C 1
ATOM 688 O O . SER A 1 88 ? -7.455 -13.900 4.602 1.00 81.31 88 SER A O 1
ATOM 690 N N . LEU A 1 89 ? -6.924 -15.504 3.110 1.00 80.75 89 LEU A N 1
ATOM 691 C CA . LEU A 1 89 ? -5.582 -15.793 3.615 1.00 80.75 89 LEU A CA 1
ATOM 692 C C . LEU A 1 89 ? -4.541 -15.544 2.521 1.00 80.75 89 LEU A C 1
ATOM 694 O O . LEU A 1 89 ? -4.809 -15.734 1.334 1.00 80.75 89 LEU A O 1
ATOM 698 N N . GLY A 1 90 ? -3.347 -15.135 2.932 1.00 82.00 90 GLY A N 1
ATOM 699 C CA . GLY A 1 90 ? -2.212 -14.881 2.053 1.00 82.00 90 GLY A CA 1
ATOM 700 C C . GLY A 1 90 ? -0.895 -15.264 2.715 1.00 82.00 90 GLY A C 1
ATOM 701 O O . GLY A 1 90 ? -0.868 -15.696 3.868 1.00 82.00 90 GLY A O 1
ATOM 702 N N . VAL A 1 91 ? 0.193 -15.107 1.972 1.00 81.19 91 VAL A N 1
ATOM 703 C CA . VAL A 1 91 ? 1.563 -15.319 2.448 1.00 81.19 91 VAL A CA 1
ATOM 704 C C . VAL A 1 91 ? 2.391 -14.055 2.231 1.00 81.19 91 VAL A C 1
ATOM 706 O O . VAL A 1 91 ? 2.110 -13.264 1.332 1.00 81.19 91 VAL A O 1
ATOM 709 N N . SER A 1 92 ? 3.420 -13.852 3.050 1.00 83.56 92 SER A N 1
ATOM 710 C CA . SER A 1 92 ? 4.308 -12.690 2.963 1.00 83.56 92 SER A CA 1
ATOM 711 C C . SER A 1 92 ? 5.762 -13.136 3.070 1.00 83.56 92 SER A C 1
ATOM 713 O O . SER A 1 92 ? 6.093 -13.957 3.926 1.00 83.56 92 SER A O 1
ATOM 715 N N . ASN A 1 93 ? 6.627 -12.606 2.204 1.00 80.50 93 ASN A N 1
ATOM 716 C CA . ASN A 1 93 ? 8.052 -12.952 2.077 1.00 80.50 93 ASN A CA 1
ATOM 717 C C . ASN A 1 93 ? 8.338 -14.412 1.663 1.00 80.50 93 ASN A C 1
ATOM 719 O O . ASN A 1 93 ? 9.310 -15.013 2.121 1.00 80.50 93 ASN A O 1
ATOM 723 N N . PHE A 1 94 ? 7.509 -14.993 0.789 1.00 74.25 94 PHE A N 1
ATOM 724 C CA . PHE A 1 94 ? 7.711 -16.351 0.263 1.00 74.25 94 PHE A CA 1
ATOM 725 C C . PHE A 1 94 ? 8.415 -16.322 -1.099 1.00 74.25 94 PHE A C 1
ATOM 727 O O . PHE A 1 94 ? 8.039 -15.557 -1.990 1.00 74.25 94 PHE A O 1
ATOM 734 N N . LYS A 1 95 ? 9.399 -17.207 -1.294 1.00 74.19 95 LYS A N 1
ATOM 735 C CA . LYS A 1 95 ? 10.006 -17.489 -2.606 1.00 74.19 95 LYS A CA 1
ATOM 736 C C . LYS A 1 95 ? 9.128 -18.445 -3.415 1.00 74.19 95 LYS A C 1
ATOM 738 O O . LYS A 1 95 ? 8.358 -19.220 -2.851 1.00 74.19 95 LYS A O 1
ATOM 743 N N . LEU A 1 96 ? 9.300 -18.461 -4.740 1.00 68.19 96 LEU A N 1
ATOM 744 C CA . LEU A 1 96 ? 8.488 -19.286 -5.646 1.00 68.19 96 LEU A CA 1
ATOM 745 C C . LEU A 1 96 ? 8.397 -20.778 -5.251 1.00 68.19 96 LEU A C 1
ATOM 747 O O . LEU A 1 96 ? 7.283 -21.299 -5.273 1.00 68.19 96 LEU A O 1
ATOM 751 N N . PRO A 1 97 ? 9.482 -21.478 -4.849 1.00 69.44 97 PRO A N 1
ATOM 752 C CA . PRO A 1 97 ? 9.370 -22.875 -4.415 1.00 69.44 97 PRO A CA 1
ATOM 753 C C . PRO A 1 97 ? 8.445 -23.052 -3.204 1.00 69.44 97 PRO A C 1
ATOM 755 O O . PRO A 1 97 ? 7.598 -23.938 -3.204 1.00 69.44 97 PRO A O 1
ATOM 758 N N . GLN A 1 98 ? 8.533 -22.146 -2.226 1.00 75.38 98 GLN A N 1
ATOM 759 C CA . GLN A 1 98 ? 7.695 -22.170 -1.025 1.00 75.38 98 GLN A CA 1
ATOM 760 C C . GLN A 1 98 ? 6.226 -21.884 -1.368 1.00 75.38 98 GLN A C 1
ATOM 762 O O . GLN A 1 98 ? 5.327 -22.515 -0.820 1.00 75.38 98 GLN A O 1
ATOM 767 N N . ILE A 1 99 ? 5.968 -20.959 -2.304 1.00 71.19 99 ILE A N 1
ATOM 768 C CA . ILE A 1 99 ? 4.608 -20.686 -2.798 1.00 71.19 99 ILE A CA 1
ATOM 769 C C . ILE A 1 99 ? 4.031 -21.934 -3.465 1.00 71.19 99 ILE A C 1
ATOM 771 O O . ILE A 1 99 ? 2.899 -22.303 -3.165 1.00 71.19 99 ILE A O 1
ATOM 775 N N . LYS A 1 100 ? 4.796 -22.597 -4.343 1.00 64.75 100 LYS A N 1
ATOM 776 C CA . LYS A 1 100 ? 4.358 -23.829 -5.019 1.00 64.75 100 LYS A CA 1
ATOM 777 C C . LYS A 1 100 ? 4.009 -24.923 -4.014 1.00 64.75 100 LYS A C 1
ATOM 779 O O . LYS A 1 100 ? 2.981 -25.573 -4.166 1.00 64.75 100 LYS A O 1
ATOM 784 N N . GLU A 1 101 ? 4.823 -25.086 -2.979 1.00 80.44 101 GLU A N 1
ATOM 785 C CA . GLU A 1 101 ? 4.597 -26.078 -1.929 1.00 80.44 101 GLU A CA 1
ATOM 786 C C . GLU A 1 101 ? 3.334 -25.785 -1.108 1.00 80.44 101 GLU A C 1
ATOM 788 O O . GLU A 1 101 ? 2.474 -26.659 -0.971 1.00 80.44 101 GLU A O 1
ATOM 793 N N . VAL A 1 102 ? 3.157 -24.550 -0.625 1.00 76.94 102 VAL A N 1
ATOM 794 C CA . VAL A 1 102 ? 1.929 -24.152 0.087 1.00 76.94 102 VAL A CA 1
ATOM 795 C C . VAL A 1 102 ? 0.712 -24.302 -0.816 1.00 76.94 102 VAL A C 1
ATOM 797 O O . VAL A 1 102 ? -0.309 -24.842 -0.396 1.00 76.94 102 VAL A O 1
ATOM 800 N N . TYR A 1 103 ? 0.809 -23.857 -2.067 1.00 74.44 103 TYR A N 1
ATOM 801 C CA . TYR A 1 103 ? -0.297 -23.940 -3.008 1.00 74.44 103 TYR A CA 1
ATOM 802 C C . TYR A 1 103 ? -0.670 -25.390 -3.315 1.00 74.44 103 TYR A C 1
ATOM 804 O O . TYR A 1 103 ? -1.855 -25.685 -3.408 1.00 74.44 103 TYR A O 1
ATOM 812 N N . ALA A 1 104 ? 0.287 -26.310 -3.437 1.00 79.19 104 ALA A N 1
ATOM 813 C CA . ALA A 1 104 ? -0.006 -27.724 -3.664 1.00 79.19 104 ALA A CA 1
ATOM 814 C C . ALA A 1 104 ? -0.758 -28.350 -2.478 1.00 79.19 104 ALA A C 1
ATOM 816 O O . ALA A 1 104 ? -1.749 -29.049 -2.683 1.00 79.19 104 ALA A O 1
ATOM 817 N N . ASN A 1 105 ? -0.344 -28.037 -1.248 1.00 89.25 105 ASN A N 1
ATOM 818 C CA . ASN A 1 105 ? -0.799 -28.747 -0.049 1.00 89.25 105 ASN A CA 1
ATOM 819 C C . ASN A 1 105 ? -1.972 -28.084 0.695 1.00 89.25 105 ASN A C 1
ATOM 821 O O . ASN A 1 105 ? -2.704 -28.762 1.411 1.00 89.25 105 ASN A O 1
ATOM 825 N N . ALA A 1 106 ? -2.180 -26.771 0.562 1.00 79.00 106 ALA A N 1
ATOM 826 C CA . ALA A 1 106 ? -3.216 -26.070 1.320 1.00 79.00 106 ALA A CA 1
ATOM 827 C C . ALA A 1 106 ? -4.629 -26.367 0.790 1.00 79.00 106 ALA A C 1
ATOM 829 O O . ALA A 1 106 ? -4.883 -26.254 -0.412 1.00 79.00 106 ALA A O 1
ATOM 830 N N . THR A 1 107 ? -5.576 -26.659 1.686 1.00 85.44 107 THR A N 1
ATOM 831 C CA . THR A 1 107 ? -7.003 -26.805 1.341 1.00 85.44 107 THR A CA 1
ATOM 832 C C . THR A 1 107 ? -7.599 -25.484 0.850 1.00 85.44 107 THR A C 1
ATOM 834 O O . THR A 1 107 ? -8.288 -25.449 -0.166 1.00 85.44 107 THR A O 1
ATOM 837 N N . VAL A 1 108 ? -7.292 -24.380 1.539 1.00 76.75 108 VAL A N 1
ATOM 838 C CA . VAL A 1 108 ? -7.640 -23.015 1.118 1.00 76.75 108 VAL A CA 1
ATOM 839 C C . VAL A 1 108 ? -6.397 -22.384 0.505 1.00 76.75 108 VAL A C 1
ATOM 841 O O . VAL A 1 108 ? -5.389 -22.213 1.189 1.00 76.75 108 VAL A O 1
ATOM 844 N N . LYS A 1 109 ? -6.448 -22.059 -0.789 1.00 75.56 109 LYS A N 1
ATOM 845 C CA . LYS A 1 109 ? -5.291 -21.494 -1.491 1.00 75.56 109 LYS A CA 1
ATOM 846 C C . LYS A 1 109 ? -5.026 -20.056 -1.028 1.00 75.56 109 LYS A C 1
ATOM 848 O O . LYS A 1 109 ? -5.986 -19.301 -0.855 1.00 75.56 109 LYS A O 1
ATOM 853 N N . PRO A 1 110 ? -3.753 -19.654 -0.850 1.00 70.81 110 PRO A N 1
ATOM 854 C CA . PRO A 1 110 ? -3.433 -18.262 -0.578 1.00 70.81 110 PRO A CA 1
ATOM 855 C C . PRO A 1 110 ? -3.858 -17.407 -1.774 1.00 70.81 110 PRO A C 1
ATOM 857 O O . PRO A 1 110 ? -3.560 -17.740 -2.920 1.00 70.81 110 PRO A O 1
ATOM 860 N N . VAL A 1 111 ? -4.553 -16.307 -1.503 1.00 79.06 111 VAL A N 1
ATOM 861 C CA . VAL A 1 111 ? -5.049 -15.387 -2.541 1.00 79.06 111 VAL A CA 1
ATOM 862 C C . VAL A 1 111 ? -4.168 -14.149 -2.709 1.00 79.06 111 VAL A C 1
ATOM 864 O O . VAL A 1 111 ? -4.375 -13.368 -3.631 1.00 79.06 111 VAL A O 1
ATOM 867 N N . ILE A 1 112 ? -3.198 -13.957 -1.810 1.00 79.56 112 ILE A N 1
ATOM 868 C CA . ILE A 1 112 ? -2.310 -12.793 -1.765 1.00 79.56 112 ILE A CA 1
ATOM 869 C C . ILE A 1 112 ? -0.889 -13.270 -1.471 1.00 79.56 112 ILE A C 1
ATOM 871 O O . ILE A 1 112 ? -0.682 -14.112 -0.593 1.00 79.56 112 ILE A O 1
ATOM 875 N N . VAL A 1 113 ? 0.080 -12.695 -2.182 1.00 76.81 113 VAL A N 1
ATOM 876 C CA . VAL A 1 113 ? 1.510 -12.795 -1.877 1.00 76.81 113 VAL A CA 1
ATOM 877 C C . VAL A 1 113 ? 2.037 -11.377 -1.697 1.00 76.81 113 VAL A C 1
ATOM 879 O O . VAL A 1 113 ? 2.071 -10.612 -2.657 1.00 76.81 113 VAL A O 1
ATOM 882 N N . GLN A 1 114 ? 2.433 -11.013 -0.480 1.00 79.56 114 GLN A N 1
ATOM 883 C CA . GLN A 1 114 ? 3.011 -9.700 -0.196 1.00 79.56 114 GLN A CA 1
ATOM 884 C C . GLN A 1 114 ? 4.524 -9.841 -0.005 1.00 79.56 114 GLN A C 1
ATOM 886 O O . GLN A 1 114 ? 4.997 -10.249 1.051 1.00 79.56 114 GLN A O 1
ATOM 891 N N . ASN A 1 115 ? 5.299 -9.518 -1.035 1.00 76.62 115 ASN A N 1
ATOM 892 C CA . ASN A 1 115 ? 6.757 -9.549 -0.968 1.00 76.62 115 ASN A CA 1
ATOM 893 C C . ASN A 1 115 ? 7.322 -8.134 -1.056 1.00 76.62 115 ASN A C 1
ATOM 895 O O . ASN A 1 115 ? 6.769 -7.265 -1.729 1.00 76.62 115 ASN A O 1
ATOM 899 N N . ARG A 1 116 ? 8.444 -7.918 -0.369 1.00 71.12 116 ARG A N 1
ATOM 900 C CA . ARG A 1 116 ? 9.208 -6.677 -0.464 1.00 71.12 116 ARG A CA 1
ATOM 901 C C . ARG A 1 116 ? 9.884 -6.556 -1.833 1.00 71.12 116 ARG A C 1
ATOM 903 O O . ARG A 1 116 ? 10.295 -7.561 -2.406 1.00 71.12 116 ARG A O 1
ATOM 910 N N . PHE A 1 117 ? 10.034 -5.324 -2.309 1.00 60.12 117 PHE A N 1
ATOM 911 C CA . PHE A 1 117 ? 10.654 -5.005 -3.594 1.00 60.12 117 PHE A CA 1
ATOM 912 C C . PHE A 1 117 ? 11.807 -4.004 -3.388 1.00 60.12 117 PHE A C 1
ATOM 914 O O . PHE A 1 117 ? 11.577 -2.803 -3.505 1.00 60.12 117 PHE A O 1
ATOM 921 N N . TYR A 1 118 ? 13.018 -4.452 -3.002 1.00 54.31 118 TYR A N 1
ATOM 922 C CA . TYR A 1 118 ? 14.173 -3.550 -2.795 1.00 54.31 118 TYR A CA 1
ATOM 923 C C . TYR A 1 118 ? 15.560 -4.151 -3.127 1.00 54.31 118 TYR A C 1
ATOM 925 O O . TYR A 1 118 ? 15.703 -5.351 -3.324 1.00 54.31 118 TYR A O 1
ATOM 933 N N . LYS A 1 119 ? 16.550 -3.233 -3.124 1.00 35.16 119 LYS A N 1
ATOM 934 C CA . LYS A 1 119 ? 18.035 -3.264 -3.068 1.00 35.16 119 LYS A CA 1
ATOM 935 C C . LYS A 1 119 ? 18.825 -4.467 -3.592 1.00 35.16 119 LYS A C 1
ATOM 937 O O . LYS A 1 119 ? 19.805 -4.223 -4.291 1.00 35.16 119 LYS A O 1
ATOM 942 N N . GLU A 1 120 ? 18.471 -5.714 -3.301 1.00 44.91 120 GLU A N 1
ATOM 943 C CA . GLU A 1 120 ? 19.160 -6.870 -3.900 1.00 44.91 120 GLU A CA 1
ATOM 944 C C . GLU A 1 120 ? 18.931 -6.955 -5.426 1.00 44.91 120 GLU A C 1
ATOM 946 O O . GLU A 1 120 ? 19.651 -7.670 -6.115 1.00 44.91 120 GLU A O 1
ATOM 951 N N . THR A 1 121 ? 17.985 -6.166 -5.958 1.00 50.75 121 THR A N 1
ATOM 952 C CA . THR A 1 121 ? 17.758 -5.899 -7.394 1.00 50.75 121 THR A CA 1
ATOM 953 C C . THR A 1 121 ? 18.513 -4.668 -7.928 1.00 50.75 121 THR A C 1
ATOM 955 O O . THR A 1 121 ? 18.183 -4.134 -8.983 1.00 50.75 121 THR A O 1
ATOM 958 N N . SER A 1 122 ? 19.491 -4.131 -7.189 1.00 42.91 122 SER A N 1
ATOM 959 C CA . SER A 1 122 ? 20.176 -2.860 -7.504 1.00 42.91 122 SER A CA 1
ATOM 960 C C . SER A 1 122 ? 19.247 -1.637 -7.571 1.00 42.91 122 SER A C 1
ATOM 962 O O . SER A 1 122 ? 19.531 -0.669 -8.278 1.00 42.91 122 SER A O 1
ATOM 964 N N . PHE A 1 123 ? 18.130 -1.652 -6.829 1.00 45.34 123 PHE A N 1
ATOM 965 C CA . PHE A 1 123 ? 17.077 -0.620 -6.903 1.00 45.34 123 PHE A CA 1
ATOM 966 C C . PHE A 1 123 ? 16.554 -0.389 -8.326 1.00 45.34 123 PHE A C 1
ATOM 968 O O . PHE A 1 123 ? 16.105 0.723 -8.632 1.00 45.34 123 PHE A O 1
ATOM 975 N N . ASP A 1 124 ? 16.726 -1.395 -9.187 1.00 54.97 124 ASP A N 1
ATOM 976 C CA . ASP A 1 124 ? 16.377 -1.390 -10.594 1.00 54.97 124 ASP A CA 1
ATOM 977 C C . ASP A 1 124 ? 16.695 -0.029 -11.254 1.00 54.97 124 ASP A C 1
ATOM 979 O O . ASP A 1 124 ? 15.802 0.705 -11.662 1.00 54.97 124 ASP A O 1
ATOM 983 N N . VAL A 1 125 ? 17.973 0.381 -11.297 1.00 51.00 125 VAL A N 1
ATOM 984 C CA . VAL A 1 125 ? 18.396 1.674 -11.898 1.00 51.00 125 VAL A CA 1
ATOM 985 C C . VAL A 1 125 ? 17.776 1.870 -13.287 1.00 51.00 125 VAL A C 1
ATOM 987 O O . VAL A 1 125 ? 17.140 2.895 -13.527 1.00 51.00 125 VAL A O 1
ATOM 990 N N . GLY A 1 126 ? 17.851 0.844 -14.143 1.00 55.06 126 GLY A N 1
ATOM 991 C CA . GLY A 1 126 ? 17.216 0.862 -15.463 1.00 55.06 126 GLY A CA 1
ATOM 992 C C . GLY A 1 126 ? 15.689 0.983 -15.408 1.00 55.06 126 GLY A C 1
ATOM 993 O O . GLY A 1 126 ? 15.087 1.598 -16.280 1.00 55.06 126 GLY A O 1
ATOM 994 N N . LEU A 1 127 ? 15.038 0.488 -14.351 1.00 57.19 127 LEU A N 1
ATOM 995 C CA . LEU A 1 127 ? 13.609 0.701 -14.115 1.00 57.19 127 LEU A CA 1
ATOM 996 C C . LEU A 1 127 ? 13.309 2.134 -13.682 1.00 57.19 127 LEU A C 1
ATOM 998 O O . LEU A 1 127 ? 12.307 2.696 -14.111 1.00 57.19 127 LEU A O 1
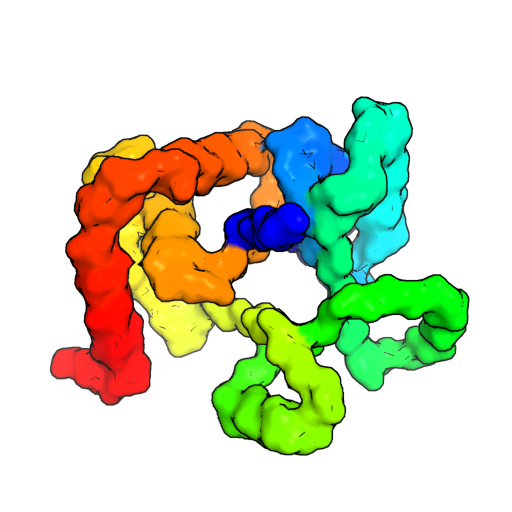ATOM 1002 N N . ARG A 1 128 ? 14.161 2.766 -12.872 1.00 54.28 128 ARG A N 1
ATOM 1003 C CA . ARG A 1 128 ? 13.984 4.174 -12.484 1.00 54.28 128 ARG A CA 1
ATOM 1004 C C . ARG A 1 128 ? 14.158 5.121 -13.670 1.00 54.28 128 ARG A C 1
ATOM 1006 O O . ARG A 1 128 ? 13.381 6.066 -13.786 1.00 54.28 128 ARG A O 1
ATOM 1013 N N . GLU A 1 129 ? 15.107 4.851 -14.561 1.00 61.66 129 GLU A N 1
ATOM 1014 C CA . GLU A 1 129 ? 15.276 5.589 -15.824 1.00 61.66 129 GLU A CA 1
ATOM 1015 C C . GLU A 1 129 ? 14.078 5.368 -16.757 1.00 61.66 129 GLU A C 1
ATOM 1017 O O . GLU A 1 129 ? 13.441 6.331 -17.189 1.00 61.66 129 GLU A O 1
ATOM 1022 N N . PHE A 1 130 ? 13.668 4.110 -16.940 1.00 63.47 130 PHE A N 1
ATOM 1023 C CA . PHE A 1 130 ? 12.465 3.738 -17.688 1.00 63.47 130 PHE A CA 1
ATOM 1024 C C . PHE A 1 130 ? 11.193 4.416 -17.144 1.00 63.47 130 PHE A C 1
ATOM 1026 O O . PHE A 1 130 ? 10.336 4.855 -17.920 1.00 63.47 130 PHE A O 1
ATOM 1033 N N . CYS A 1 131 ? 11.059 4.521 -15.816 1.00 59.38 131 CYS A N 1
ATOM 1034 C CA . CYS A 1 131 ? 9.959 5.219 -15.150 1.00 59.38 131 CYS A CA 1
ATOM 1035 C C . CYS A 1 131 ? 10.054 6.736 -15.319 1.00 59.38 131 CYS A C 1
ATOM 1037 O O . CYS A 1 131 ? 9.021 7.375 -15.488 1.00 59.38 131 CYS A O 1
ATOM 1039 N N . ALA A 1 132 ? 11.255 7.321 -15.298 1.00 59.53 132 ALA A N 1
ATOM 1040 C CA . ALA A 1 132 ? 11.445 8.761 -15.454 1.00 59.53 132 ALA A CA 1
ATOM 1041 C C . ALA A 1 132 ? 11.013 9.254 -16.844 1.00 59.53 132 ALA A C 1
ATOM 1043 O O . ALA A 1 132 ? 10.309 10.259 -16.936 1.00 59.53 132 ALA A O 1
ATOM 1044 N N . GLU A 1 133 ? 11.346 8.521 -17.909 1.00 65.62 133 GLU A N 1
ATOM 1045 C CA . GLU A 1 133 ? 10.884 8.829 -19.273 1.00 65.62 133 GLU A CA 1
ATOM 1046 C C . GLU A 1 133 ? 9.351 8.794 -19.383 1.00 65.62 133 GLU A C 1
ATOM 1048 O O . GLU A 1 133 ? 8.721 9.643 -20.017 1.00 65.62 133 GLU A O 1
ATOM 1053 N N . ARG A 1 134 ? 8.721 7.825 -18.712 1.00 68.94 134 ARG A N 1
ATOM 1054 C CA . ARG A 1 134 ? 7.262 7.635 -18.739 1.00 68.94 134 ARG A CA 1
ATOM 1055 C C . ARG A 1 134 ? 6.519 8.580 -17.810 1.00 68.94 134 ARG A C 1
ATOM 1057 O O . ARG A 1 134 ? 5.386 8.937 -18.117 1.00 68.94 134 ARG A O 1
ATOM 1064 N N . ALA A 1 135 ? 7.151 9.034 -16.732 1.00 63.75 135 ALA A N 1
ATOM 1065 C CA . ALA A 1 135 ? 6.632 10.078 -15.855 1.00 63.75 135 ALA A CA 1
ATOM 1066 C C . ALA A 1 135 ? 6.402 11.383 -16.626 1.00 63.75 135 ALA A C 1
ATOM 1068 O O . ALA A 1 135 ? 5.339 11.989 -16.492 1.00 63.75 135 ALA A O 1
ATOM 1069 N N . VAL A 1 136 ? 7.332 11.745 -17.521 1.00 69.12 136 VAL A N 1
ATOM 1070 C CA . VAL A 1 136 ? 7.176 12.885 -18.440 1.00 69.12 136 VAL A CA 1
ATOM 1071 C C . VAL A 1 136 ? 5.980 12.672 -19.371 1.00 69.12 136 VAL A C 1
ATOM 1073 O O . VAL A 1 136 ? 5.123 13.546 -19.478 1.00 69.12 136 VAL A O 1
ATOM 1076 N N . LYS A 1 137 ? 5.861 11.488 -19.988 1.00 67.44 137 LYS A N 1
ATOM 1077 C CA . LYS A 1 137 ? 4.731 11.142 -20.875 1.00 67.44 137 LYS A CA 1
ATOM 1078 C C . LYS A 1 137 ? 3.377 11.161 -20.152 1.00 67.44 137 LYS A C 1
ATOM 1080 O O . LYS A 1 137 ? 2.359 11.513 -20.743 1.00 67.44 137 LYS A O 1
ATOM 1085 N N . LEU A 1 138 ? 3.355 10.765 -18.882 1.00 62.91 138 LEU A N 1
ATOM 1086 C CA . LEU A 1 138 ? 2.156 10.697 -18.047 1.00 62.91 138 LEU A CA 1
ATOM 1087 C C . LEU A 1 138 ? 1.820 12.014 -17.339 1.00 62.91 138 LEU A C 1
ATOM 1089 O O . LEU A 1 138 ? 0.704 12.126 -16.825 1.00 62.91 138 LEU A O 1
ATOM 1093 N N . ASN A 1 139 ? 2.749 12.974 -17.324 1.00 70.44 139 ASN A N 1
ATOM 1094 C CA . ASN A 1 139 ? 2.704 14.198 -16.527 1.00 70.44 139 ASN A CA 1
ATOM 1095 C C . ASN A 1 139 ? 2.410 13.927 -15.036 1.00 70.44 139 ASN A C 1
ATOM 1097 O O . ASN A 1 139 ? 1.485 14.493 -14.454 1.00 70.44 139 ASN A O 1
ATOM 1101 N N . VAL A 1 140 ? 3.165 13.002 -14.438 1.00 68.75 140 VAL A N 1
ATOM 1102 C CA . VAL A 1 140 ? 3.076 12.619 -13.015 1.00 68.75 140 VAL A CA 1
ATOM 1103 C C . VAL A 1 140 ? 4.474 12.562 -12.396 1.00 68.75 140 VAL A C 1
ATOM 1105 O O . VAL A 1 140 ? 5.465 12.503 -13.123 1.00 68.75 140 VAL A O 1
ATOM 1108 N N . GLU A 1 141 ? 4.577 12.547 -11.063 1.00 66.81 141 GLU A N 1
ATOM 1109 C CA . GLU A 1 141 ? 5.862 12.301 -10.390 1.00 66.81 141 GLU A CA 1
ATOM 1110 C C . GLU A 1 141 ? 6.394 10.884 -10.681 1.00 66.81 141 GLU A C 1
ATOM 1112 O O . GLU A 1 141 ? 5.642 9.963 -11.020 1.00 66.81 141 GLU A O 1
ATOM 1117 N N . LYS A 1 142 ? 7.712 10.694 -10.564 1.00 68.12 142 LYS A N 1
ATOM 1118 C CA . LYS A 1 142 ? 8.406 9.467 -10.998 1.00 68.12 142 LYS A CA 1
ATOM 1119 C C . LYS A 1 142 ? 7.939 8.230 -10.228 1.00 68.12 142 LYS A C 1
ATOM 1121 O O . LYS A 1 142 ? 7.754 7.163 -10.810 1.00 68.12 142 LYS A O 1
ATOM 1126 N N . GLU A 1 143 ? 7.710 8.392 -8.935 1.00 66.94 143 GLU A N 1
ATOM 1127 C CA . GLU A 1 143 ? 7.222 7.376 -8.006 1.00 66.94 143 GLU A CA 1
ATOM 1128 C C . GLU A 1 143 ? 5.826 6.885 -8.411 1.00 66.94 143 GLU A C 1
ATOM 1130 O O . GLU A 1 143 ? 5.517 5.695 -8.345 1.00 66.94 143 GLU A O 1
ATOM 1135 N N . LEU A 1 144 ? 4.999 7.792 -8.924 1.00 68.25 144 LEU A N 1
ATOM 1136 C CA . LEU A 1 144 ? 3.629 7.509 -9.325 1.00 68.25 144 LEU A CA 1
ATOM 1137 C C . LEU A 1 144 ? 3.555 6.889 -10.723 1.00 68.25 144 LEU A C 1
ATOM 1139 O O . LEU A 1 144 ? 2.733 6.005 -10.968 1.00 68.25 144 LEU A O 1
ATOM 1143 N N . ALA A 1 145 ? 4.464 7.273 -11.623 1.00 72.75 145 ALA A N 1
ATOM 1144 C CA . ALA A 1 145 ? 4.672 6.558 -12.882 1.00 72.75 145 ALA A CA 1
ATOM 1145 C C . ALA A 1 145 ? 5.058 5.094 -12.627 1.00 72.75 145 ALA A C 1
ATOM 1147 O O . ALA A 1 145 ? 4.550 4.192 -13.297 1.00 72.75 145 ALA A O 1
ATOM 1148 N N . PHE A 1 146 ? 5.885 4.846 -11.608 1.00 74.88 146 PHE A N 1
ATOM 1149 C CA . PHE A 1 146 ? 6.231 3.492 -11.194 1.00 74.88 146 PHE A CA 1
ATOM 1150 C C . PHE A 1 146 ? 5.016 2.717 -10.663 1.00 74.88 146 PHE A C 1
ATOM 1152 O O . PHE A 1 146 ? 4.793 1.579 -11.083 1.00 74.88 146 PHE A O 1
ATOM 1159 N N . TYR A 1 147 ? 4.167 3.336 -9.831 1.00 78.44 147 TYR A N 1
ATOM 1160 C CA . TYR A 1 147 ? 2.911 2.715 -9.382 1.00 78.44 147 TYR A CA 1
ATOM 1161 C C . TYR A 1 147 ? 2.023 2.332 -10.565 1.00 78.44 147 TYR A C 1
ATOM 1163 O O . TYR A 1 147 ? 1.526 1.210 -10.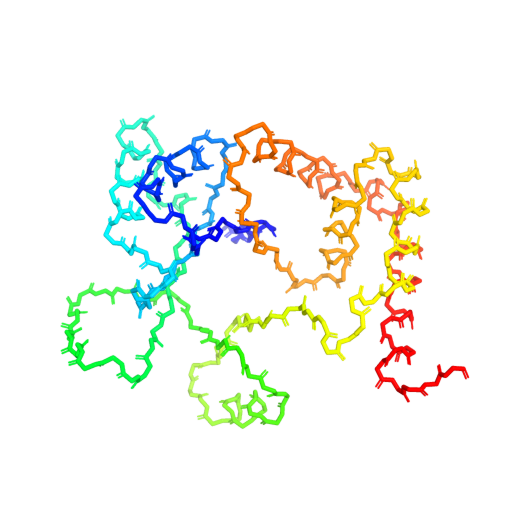619 1.00 78.44 147 TYR A O 1
ATOM 1171 N N . VAL A 1 148 ? 1.862 3.226 -11.543 1.00 79.25 148 VAL A N 1
ATOM 1172 C CA . VAL A 1 148 ? 1.061 2.962 -12.746 1.00 79.25 148 VAL A CA 1
ATOM 1173 C C . VAL A 1 148 ? 1.605 1.773 -13.537 1.00 79.25 148 VAL A C 1
ATOM 1175 O O . VAL A 1 148 ? 0.826 0.915 -13.950 1.00 79.25 148 VAL A O 1
ATOM 1178 N N . LEU A 1 149 ? 2.920 1.680 -13.726 1.00 79.25 149 LEU A N 1
ATOM 1179 C CA . LEU A 1 149 ? 3.538 0.575 -14.460 1.00 79.25 149 LEU A CA 1
ATOM 1180 C C . LEU A 1 149 ? 3.380 -0.765 -13.735 1.00 79.25 149 LEU A C 1
ATOM 1182 O O . LEU A 1 149 ? 2.984 -1.748 -14.360 1.00 79.25 149 LEU A O 1
ATOM 1186 N N . ILE A 1 150 ? 3.622 -0.796 -12.422 1.00 79.50 150 ILE A N 1
ATOM 1187 C CA . ILE A 1 150 ? 3.457 -2.001 -11.599 1.00 79.50 150 ILE A CA 1
ATOM 1188 C C . ILE A 1 150 ? 1.996 -2.453 -11.577 1.00 79.50 150 ILE A C 1
ATOM 1190 O O . ILE A 1 150 ? 1.706 -3.620 -11.831 1.00 79.50 150 ILE A O 1
ATOM 1194 N N . LEU A 1 151 ? 1.057 -1.537 -11.338 1.00 82.94 151 LEU A N 1
ATOM 1195 C CA . LEU A 1 151 ? -0.374 -1.845 -11.359 1.00 82.94 151 LEU A CA 1
ATOM 1196 C C . LEU A 1 151 ? -0.835 -2.305 -12.755 1.00 82.94 151 LEU A C 1
ATOM 1198 O O . LEU A 1 151 ? -1.684 -3.192 -12.866 1.00 82.94 151 LEU A O 1
ATOM 1202 N N . GLY A 1 152 ? -0.240 -1.758 -13.819 1.00 81.25 152 GLY A N 1
ATOM 1203 C CA . GLY A 1 152 ? -0.492 -2.131 -15.212 1.00 81.25 152 GLY A CA 1
ATOM 1204 C C . GLY A 1 152 ? -0.060 -3.551 -15.587 1.00 81.25 152 GLY A C 1
ATOM 1205 O O . GLY A 1 152 ? -0.567 -4.106 -16.566 1.00 81.25 152 GLY A O 1
ATOM 1206 N N . LEU A 1 153 ? 0.806 -4.191 -14.789 1.00 77.25 153 LEU A N 1
ATOM 1207 C CA . LEU A 1 153 ? 1.103 -5.620 -14.938 1.00 77.25 153 LEU A CA 1
ATOM 1208 C C . LEU A 1 153 ? -0.142 -6.481 -14.693 1.00 77.25 153 LEU A C 1
ATOM 1210 O O . LEU A 1 153 ? -0.271 -7.535 -15.318 1.00 77.25 153 LEU A O 1
ATOM 1214 N N . GLY A 1 154 ? -1.080 -5.981 -13.882 1.00 77.19 154 GLY A N 1
ATOM 1215 C CA . GLY A 1 154 ? -2.310 -6.661 -13.496 1.00 77.19 154 GLY A CA 1
ATOM 1216 C C . GLY A 1 154 ? -2.105 -7.595 -12.303 1.00 77.19 154 GLY A C 1
ATOM 1217 O O . GLY A 1 154 ? -1.049 -8.194 -12.131 1.00 77.19 154 GLY A O 1
ATOM 1218 N N . GLY A 1 155 ? -3.128 -7.711 -11.450 1.00 75.56 155 GLY A N 1
ATOM 1219 C CA . GLY A 1 155 ? -3.093 -8.595 -10.276 1.00 75.56 155 GLY A CA 1
ATOM 1220 C C . GLY A 1 155 ? -2.154 -8.149 -9.148 1.00 75.56 155 GLY A C 1
ATOM 1221 O O . GLY A 1 155 ? -1.960 -8.902 -8.198 1.00 75.56 155 GLY A O 1
ATOM 1222 N N . ILE A 1 156 ? -1.593 -6.939 -9.231 1.00 80.25 156 ILE A N 1
ATOM 1223 C CA . ILE A 1 156 ? -0.716 -6.349 -8.216 1.00 80.25 156 ILE A CA 1
ATOM 1224 C C . ILE A 1 156 ? -1.451 -5.205 -7.520 1.00 80.25 156 ILE A C 1
ATOM 1226 O O . ILE A 1 156 ? -2.236 -4.486 -8.138 1.00 80.25 156 ILE A O 1
ATOM 1230 N N . GLN A 1 157 ? -1.183 -5.041 -6.229 1.00 86.88 157 GLN A N 1
ATOM 1231 C CA . GLN A 1 157 ? -1.590 -3.881 -5.450 1.00 86.88 157 GLN A CA 1
ATOM 1232 C C . GLN A 1 157 ? -0.339 -3.238 -4.842 1.00 86.88 157 GLN A C 1
ATOM 1234 O O . GLN A 1 157 ? 0.629 -3.937 -4.533 1.00 86.88 157 GLN A O 1
ATOM 1239 N N . ILE A 1 158 ? -0.355 -1.921 -4.658 1.00 86.88 158 ILE A N 1
ATOM 1240 C CA . ILE A 1 158 ? 0.759 -1.183 -4.056 1.00 86.88 158 ILE A CA 1
ATOM 1241 C C . ILE A 1 158 ? 0.491 -0.964 -2.572 1.00 86.88 158 ILE A C 1
ATOM 1243 O O . ILE A 1 158 ? -0.592 -0.528 -2.186 1.00 86.88 158 ILE A O 1
ATOM 1247 N N . LEU A 1 159 ? 1.503 -1.241 -1.752 1.00 90.12 159 LEU A N 1
ATOM 1248 C CA . LEU A 1 159 ? 1.526 -0.863 -0.346 1.00 90.12 159 LEU A CA 1
ATOM 1249 C C . LEU A 1 159 ? 2.130 0.540 -0.215 1.00 90.12 159 LEU A C 1
ATOM 1251 O O . LEU A 1 159 ? 3.345 0.709 -0.305 1.00 90.12 159 LEU A O 1
ATOM 1255 N N . ASP A 1 160 ? 1.273 1.529 -0.010 1.00 91.12 160 ASP A N 1
ATOM 1256 C CA . ASP A 1 160 ? 1.640 2.926 0.168 1.00 91.12 160 ASP A CA 1
ATOM 1257 C C . ASP A 1 160 ? 1.867 3.236 1.656 1.00 91.12 160 ASP A C 1
ATOM 1259 O O . ASP A 1 160 ? 0.973 3.111 2.500 1.00 91.12 160 ASP A O 1
ATOM 1263 N N . GLY A 1 161 ? 3.103 3.612 1.979 1.00 91.19 161 GLY A N 1
ATOM 1264 C CA . GLY A 1 161 ? 3.545 3.957 3.327 1.00 91.19 161 GLY A CA 1
ATOM 1265 C C . GLY A 1 161 ? 3.626 5.459 3.599 1.00 91.19 161 GLY A C 1
ATOM 1266 O O . GLY A 1 161 ? 4.142 5.830 4.655 1.00 91.19 161 GLY A O 1
ATOM 1267 N N . THR A 1 162 ? 3.170 6.324 2.684 1.00 92.44 162 THR A N 1
ATOM 1268 C CA . THR A 1 162 ? 3.296 7.781 2.823 1.00 92.44 162 THR A CA 1
ATOM 1269 C C . THR A 1 162 ? 2.726 8.283 4.152 1.00 92.44 162 THR A C 1
ATOM 1271 O O . THR A 1 162 ? 1.702 7.809 4.647 1.00 92.44 162 THR A O 1
ATOM 1274 N N . THR A 1 163 ? 3.394 9.265 4.754 1.00 95.25 163 THR A N 1
ATOM 1275 C CA . THR A 1 163 ? 2.914 9.960 5.960 1.00 95.25 163 THR A CA 1
ATOM 1276 C C . THR A 1 163 ? 2.422 11.371 5.649 1.00 95.25 163 THR A C 1
ATOM 1278 O O . THR A 1 163 ? 2.066 12.105 6.566 1.00 95.25 163 THR A O 1
ATOM 1281 N N . ASN A 1 164 ? 2.446 11.780 4.377 1.00 95.12 164 ASN A N 1
ATOM 1282 C CA . ASN A 1 164 ? 2.039 13.109 3.939 1.00 95.12 164 ASN A CA 1
ATOM 1283 C C . ASN A 1 164 ? 0.576 13.075 3.431 1.00 95.12 164 ASN A C 1
ATOM 1285 O O . ASN A 1 164 ? 0.297 12.356 2.467 1.00 95.12 164 ASN A O 1
ATOM 1289 N N . PRO A 1 165 ? -0.357 13.827 4.048 1.00 95.19 165 PRO A N 1
ATOM 1290 C CA . PRO A 1 165 ? -1.777 13.809 3.681 1.00 95.19 165 PRO A CA 1
ATOM 1291 C C . PRO A 1 165 ? -2.086 14.280 2.256 1.00 95.19 165 PRO A C 1
ATOM 1293 O O . PRO A 1 165 ? -3.070 13.833 1.660 1.00 95.19 165 PRO A O 1
ATOM 1296 N N . GLU A 1 166 ? -1.287 15.188 1.704 1.00 93.44 166 GLU A N 1
ATOM 1297 C CA . GLU A 1 166 ? -1.446 15.677 0.335 1.00 93.44 166 GLU A CA 1
ATOM 1298 C C . GLU A 1 166 ? -1.074 14.580 -0.667 1.00 93.44 166 GLU A C 1
ATOM 1300 O O . GLU A 1 166 ? -1.829 14.333 -1.608 1.00 93.44 166 GLU A O 1
ATOM 1305 N N . ARG A 1 167 ? 0.023 13.855 -0.411 1.00 91.00 167 ARG A N 1
ATOM 1306 C CA . ARG A 1 167 ? 0.441 12.685 -1.197 1.00 91.00 167 ARG A CA 1
ATOM 1307 C C . ARG A 1 167 ? -0.609 11.582 -1.150 1.00 91.00 167 ARG A C 1
ATOM 1309 O O . ARG A 1 167 ? -1.024 11.132 -2.207 1.00 91.00 167 ARG A O 1
ATOM 1316 N N . MET A 1 168 ? -1.157 11.264 0.030 1.00 94.56 168 MET A N 1
ATOM 1317 C CA . MET A 1 168 ? -2.265 10.297 0.158 1.00 94.56 168 MET A CA 1
ATOM 1318 C C . MET A 1 168 ? -3.406 10.590 -0.827 1.00 94.56 168 MET A C 1
ATOM 1320 O O . MET A 1 168 ? -3.886 9.699 -1.527 1.00 94.56 168 MET A O 1
ATOM 1324 N N . ALA A 1 169 ? -3.853 11.849 -0.878 1.00 93.25 169 ALA A N 1
ATOM 1325 C CA . ALA A 1 169 ? -4.936 12.264 -1.764 1.00 93.25 169 ALA A CA 1
ATOM 1326 C C . ALA A 1 169 ? -4.517 12.230 -3.241 1.00 93.25 169 ALA A C 1
ATOM 1328 O O . ALA A 1 169 ? -5.285 11.780 -4.096 1.00 93.25 169 ALA A O 1
ATOM 1329 N N . GLN A 1 170 ? -3.308 12.705 -3.543 1.00 90.12 170 GLN A N 1
ATOM 1330 C CA . GLN A 1 170 ? -2.789 12.788 -4.903 1.00 90.12 170 GLN A CA 1
ATOM 1331 C C . GLN A 1 170 ? -2.550 11.403 -5.521 1.00 90.12 170 GLN A C 1
ATOM 1333 O O . GLN A 1 170 ? -2.897 11.194 -6.688 1.00 90.12 170 GLN A O 1
ATOM 1338 N N . ASP A 1 171 ? -2.027 10.451 -4.750 1.00 90.38 171 ASP A N 1
ATOM 1339 C CA . ASP A 1 171 ? -1.750 9.084 -5.193 1.00 90.38 171 ASP A CA 1
ATOM 1340 C C . ASP A 1 171 ? -3.058 8.353 -5.525 1.00 90.38 171 ASP A C 1
ATOM 1342 O O . ASP A 1 171 ? -3.220 7.826 -6.632 1.00 90.38 171 ASP A O 1
ATOM 1346 N N . LEU A 1 172 ? -4.054 8.429 -4.630 1.00 92.25 172 LEU A N 1
ATOM 1347 C CA . LEU A 1 172 ? -5.402 7.897 -4.870 1.00 92.25 172 LEU A CA 1
AT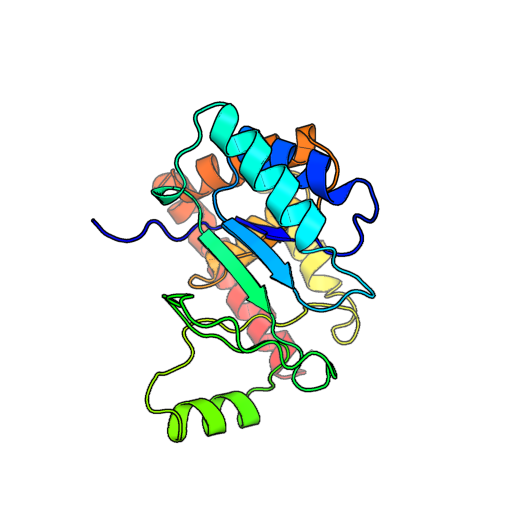OM 1348 C C . LEU A 1 172 ? -6.059 8.517 -6.106 1.00 92.25 172 LEU A C 1
ATOM 1350 O O . LEU A 1 172 ? -6.605 7.792 -6.944 1.00 92.25 172 LEU A O 1
ATOM 1354 N N . LYS A 1 173 ? -6.012 9.849 -6.224 1.00 90.94 173 LYS A N 1
ATOM 1355 C CA . LYS A 1 173 ? -6.599 10.581 -7.351 1.00 90.94 173 LYS A CA 1
ATOM 1356 C C . LYS A 1 173 ? -5.975 10.130 -8.666 1.00 90.94 173 LYS A C 1
ATOM 1358 O O . LYS A 1 173 ? -6.694 9.750 -9.585 1.00 90.94 173 LYS A O 1
ATOM 1363 N N . THR A 1 174 ? -4.650 10.125 -8.743 1.00 86.19 174 THR A N 1
ATOM 1364 C CA . THR A 1 174 ? -3.934 9.826 -9.987 1.00 86.19 174 THR A CA 1
ATOM 1365 C C . THR A 1 174 ? -4.140 8.382 -10.418 1.00 86.19 174 THR A C 1
ATOM 1367 O O . THR A 1 174 ? -4.464 8.128 -11.578 1.00 86.19 174 THR A O 1
ATOM 1370 N N . VAL A 1 175 ? -4.019 7.425 -9.491 1.00 88.38 175 VAL A N 1
ATOM 1371 C CA . VAL A 1 175 ? -4.301 6.013 -9.785 1.00 88.38 175 VAL A CA 1
ATOM 1372 C C . VAL A 1 175 ? -5.759 5.848 -10.222 1.00 88.38 175 VAL A C 1
ATOM 1374 O O . VAL A 1 175 ? -6.032 5.172 -11.214 1.00 88.38 175 VAL A O 1
ATOM 1377 N N . GLY A 1 176 ? -6.698 6.516 -9.551 1.00 89.25 176 GLY A N 1
ATOM 1378 C CA . GLY A 1 176 ? -8.109 6.524 -9.936 1.00 89.25 176 GLY A CA 1
ATOM 1379 C C . GLY A 1 176 ? -8.354 7.069 -11.347 1.00 89.25 176 GLY A C 1
ATOM 1380 O O . GLY A 1 176 ? -9.088 6.454 -12.119 1.00 89.25 176 GLY A O 1
ATOM 1381 N N . GLU A 1 177 ? -7.722 8.183 -11.714 1.00 88.44 177 GLU A N 1
ATOM 1382 C CA . GLU A 1 177 ? -7.846 8.807 -13.037 1.00 88.44 177 GLU A CA 1
ATOM 1383 C C . GLU A 1 177 ? -7.225 7.954 -14.149 1.00 88.44 177 GLU A C 1
ATOM 1385 O O . GLU A 1 177 ? -7.810 7.819 -15.227 1.00 88.44 177 GLU A O 1
ATOM 1390 N N . VAL A 1 178 ? -6.057 7.354 -13.898 1.00 85.62 178 VAL A N 1
ATOM 1391 C CA . VAL A 1 178 ? -5.372 6.495 -14.873 1.00 85.62 178 VAL A CA 1
ATOM 1392 C C . VAL A 1 178 ? -6.164 5.212 -15.106 1.00 85.62 178 VAL A C 1
ATOM 1394 O O . VAL A 1 178 ? -6.525 4.912 -16.245 1.00 85.62 178 VAL A O 1
ATOM 1397 N N . PHE A 1 179 ? -6.488 4.478 -14.040 1.00 87.62 179 PHE A N 1
ATOM 1398 C CA . PHE A 1 179 ? -7.142 3.169 -14.143 1.00 87.62 179 PHE A CA 1
ATOM 1399 C C . PHE A 1 179 ? -8.661 3.253 -14.332 1.00 87.62 179 PHE A C 1
ATOM 1401 O O . PHE A 1 179 ? -9.288 2.278 -14.747 1.00 87.62 179 PHE A O 1
ATOM 1408 N N . GLY A 1 180 ? -9.265 4.418 -14.093 1.00 88.25 180 GLY A N 1
ATOM 1409 C CA . GLY A 1 180 ? -10.655 4.709 -14.441 1.00 88.25 180 GLY A CA 1
ATOM 1410 C C . GLY A 1 180 ? -10.866 5.049 -15.921 1.00 88.25 180 GLY A C 1
ATOM 1411 O O . GLY A 1 180 ? -11.997 4.988 -16.405 1.00 88.25 180 GLY A O 1
ATOM 1412 N N . ASN A 1 181 ? -9.805 5.377 -16.667 1.00 87.94 181 ASN A N 1
ATOM 1413 C CA . ASN A 1 181 ? -9.897 5.830 -18.053 1.00 87.94 181 ASN A CA 1
ATOM 1414 C C . ASN A 1 181 ? -9.442 4.748 -19.047 1.00 87.94 181 ASN A C 1
ATOM 1416 O O . ASN A 1 181 ? -8.257 4.567 -19.320 1.00 87.94 181 ASN A O 1
ATOM 1420 N N . LYS A 1 182 ? -10.411 4.072 -19.682 1.00 87.25 182 LYS A N 1
ATOM 1421 C CA . LYS A 1 182 ? -10.148 3.007 -20.671 1.00 87.25 182 LYS A CA 1
ATOM 1422 C C . LYS A 1 182 ? -9.298 3.459 -21.861 1.00 87.25 182 LYS A C 1
ATOM 1424 O O . LYS A 1 182 ? -8.569 2.645 -22.417 1.00 87.25 182 LYS A O 1
ATOM 1429 N N . ARG A 1 183 ? -9.420 4.717 -22.298 1.00 87.44 183 ARG A N 1
ATOM 1430 C CA . ARG A 1 183 ? -8.615 5.247 -23.408 1.00 87.44 183 ARG A CA 1
ATOM 1431 C C . ARG A 1 183 ? -7.161 5.394 -22.973 1.00 87.44 183 ARG A C 1
ATOM 1433 O O . ARG A 1 183 ? -6.288 4.873 -23.656 1.00 87.44 183 ARG A O 1
ATOM 1440 N N . ARG A 1 184 ? -6.933 6.009 -21.811 1.00 83.50 184 ARG A N 1
ATOM 1441 C CA . ARG A 1 184 ? -5.594 6.180 -21.234 1.00 83.50 184 ARG A CA 1
ATOM 1442 C C . ARG A 1 184 ? -4.907 4.835 -20.986 1.00 83.50 184 ARG A C 1
ATOM 1444 O O . ARG A 1 184 ? -3.736 4.686 -21.303 1.00 83.50 184 ARG A O 1
ATOM 1451 N N . LEU A 1 185 ? -5.644 3.825 -20.516 1.00 85.38 185 LEU A N 1
ATOM 1452 C CA . LEU A 1 185 ? -5.120 2.460 -20.375 1.00 85.38 185 LEU A CA 1
ATOM 1453 C C . LEU A 1 185 ? -4.685 1.841 -21.712 1.00 85.38 185 LEU A C 1
ATOM 1455 O O . LEU A 1 185 ? -3.645 1.193 -21.760 1.00 85.38 185 LEU A O 1
ATOM 1459 N N . ARG A 1 186 ? -5.437 2.059 -22.803 1.00 87.25 186 ARG A N 1
ATOM 1460 C CA . ARG A 1 186 ? -5.026 1.601 -24.143 1.00 87.25 186 ARG A CA 1
ATOM 1461 C C . ARG A 1 186 ? -3.765 2.311 -24.631 1.00 87.25 186 ARG A C 1
ATOM 1463 O O . ARG A 1 186 ? -2.900 1.664 -25.204 1.00 87.25 186 ARG A O 1
ATOM 1470 N N . GLU A 1 187 ? -3.653 3.615 -24.388 1.00 86.81 187 GLU A N 1
ATOM 1471 C CA . GLU A 1 187 ? -2.469 4.412 -24.751 1.00 86.81 187 GLU A CA 1
ATOM 1472 C C . GLU A 1 187 ? -1.210 3.974 -23.978 1.00 86.81 187 GLU A C 1
ATOM 1474 O O . GLU A 1 187 ? -0.102 4.087 -24.499 1.00 86.81 187 GLU A O 1
ATOM 1479 N N . LEU A 1 188 ? -1.381 3.432 -22.767 1.00 85.00 188 LEU A N 1
ATOM 1480 C CA . LEU A 1 188 ? -0.300 2.897 -21.932 1.00 85.00 188 LEU A CA 1
ATOM 1481 C C . LEU A 1 188 ? 0.030 1.428 -22.199 1.00 85.00 188 LEU A C 1
ATOM 1483 O O . LEU A 1 188 ? 0.997 0.916 -21.639 1.00 85.00 188 LEU A O 1
ATOM 1487 N N . GLN A 1 189 ? -0.730 0.735 -23.049 1.00 86.38 189 GLN A N 1
ATOM 1488 C CA . GLN A 1 189 ? -0.539 -0.700 -23.262 1.00 86.38 189 GLN A CA 1
ATOM 1489 C C . GLN A 1 189 ? 0.879 -1.021 -23.751 1.00 86.38 189 GLN A C 1
ATOM 1491 O O . GLN A 1 189 ? 1.522 -1.923 -23.221 1.00 86.38 189 GLN A O 1
ATOM 1496 N N . THR A 1 190 ? 1.408 -0.224 -24.684 1.00 86.50 190 THR A N 1
ATOM 1497 C CA . THR A 1 190 ? 2.785 -0.378 -25.175 1.00 86.50 190 THR A CA 1
ATOM 1498 C C . THR A 1 190 ? 3.823 -0.158 -24.076 1.00 86.50 190 THR A C 1
ATOM 1500 O O . THR A 1 190 ? 4.866 -0.805 -24.077 1.00 86.50 190 THR A O 1
ATOM 1503 N N . ASP A 1 191 ? 3.545 0.735 -23.121 1.00 83.50 191 ASP A N 1
ATOM 1504 C CA . ASP A 1 191 ? 4.423 0.976 -21.975 1.00 83.50 191 ASP A CA 1
ATOM 1505 C C . ASP A 1 191 ? 4.400 -0.203 -20.996 1.00 83.50 191 ASP A C 1
ATOM 1507 O O . ASP A 1 191 ? 5.455 -0.614 -20.514 1.00 83.50 191 ASP A O 1
ATOM 1511 N N . PHE A 1 192 ? 3.226 -0.796 -20.751 1.00 83.94 192 PHE A N 1
ATOM 1512 C CA . PHE A 1 192 ? 3.100 -2.008 -19.939 1.00 83.94 192 PHE A CA 1
ATOM 1513 C C . PHE A 1 192 ? 3.803 -3.204 -20.582 1.00 83.94 192 PHE A C 1
ATOM 1515 O O . PHE A 1 192 ? 4.477 -3.962 -19.887 1.00 83.94 192 PHE A O 1
ATOM 1522 N N . ASP A 1 193 ? 3.692 -3.365 -21.898 1.00 83.75 193 ASP A N 1
ATOM 1523 C CA . ASP A 1 193 ? 4.342 -4.462 -22.616 1.00 83.75 193 ASP A CA 1
ATOM 1524 C C . ASP A 1 193 ? 5.866 -4.297 -22.638 1.00 83.75 193 ASP A C 1
ATOM 1526 O O . ASP A 1 193 ? 6.590 -5.251 -22.346 1.00 83.75 193 ASP A O 1
ATOM 1530 N N . ALA A 1 194 ? 6.363 -3.077 -22.866 1.00 81.31 194 ALA A N 1
ATOM 1531 C CA . ALA A 1 194 ? 7.784 -2.765 -22.731 1.00 81.31 194 ALA A CA 1
ATOM 1532 C C . ALA A 1 194 ? 8.290 -3.030 -21.303 1.00 81.31 194 ALA A C 1
ATOM 1534 O O . ALA A 1 194 ? 9.376 -3.582 -21.117 1.00 81.31 194 ALA A O 1
ATOM 1535 N N . PHE A 1 195 ? 7.487 -2.701 -20.287 1.00 80.06 195 PHE A N 1
ATOM 1536 C CA . PHE A 1 195 ? 7.856 -2.937 -18.896 1.00 80.06 195 PHE A CA 1
ATOM 1537 C C . PHE A 1 195 ? 7.911 -4.434 -18.555 1.00 80.06 195 PHE A C 1
ATOM 1539 O O . PHE A 1 195 ? 8.870 -4.889 -17.932 1.00 80.06 195 PHE A O 1
ATOM 1546 N N . ARG A 1 196 ? 6.945 -5.232 -19.031 1.00 78.50 196 ARG A N 1
ATOM 1547 C CA . ARG A 1 196 ? 6.976 -6.703 -18.909 1.00 78.50 196 ARG A CA 1
ATOM 1548 C C . ARG A 1 196 ? 8.237 -7.297 -19.534 1.00 78.50 196 ARG A C 1
ATOM 1550 O O . ARG A 1 196 ? 8.866 -8.164 -18.931 1.00 78.50 196 ARG A O 1
ATOM 1557 N N . GLN A 1 197 ? 8.620 -6.825 -20.721 1.00 76.62 197 GLN A N 1
ATOM 1558 C CA . GLN A 1 197 ? 9.842 -7.275 -21.389 1.00 76.62 197 GLN A CA 1
ATOM 1559 C C . GLN A 1 197 ? 11.097 -6.911 -20.590 1.00 76.62 197 GLN A C 1
ATOM 1561 O O . GLN A 1 197 ? 11.978 -7.756 -20.438 1.00 76.62 197 GLN A O 1
ATOM 1566 N N . LEU A 1 198 ? 11.164 -5.692 -20.042 1.00 74.12 198 LEU A N 1
ATOM 1567 C CA . LEU A 1 198 ? 12.270 -5.264 -19.183 1.00 74.12 198 LEU A CA 1
ATOM 1568 C C . LEU A 1 198 ? 12.411 -6.182 -17.961 1.00 74.12 198 LEU A C 1
ATOM 1570 O O . LEU A 1 198 ? 13.493 -6.709 -17.718 1.00 74.12 198 LEU A O 1
ATOM 1574 N N . LEU A 1 199 ? 11.314 -6.442 -17.241 1.00 71.31 199 LEU A N 1
ATOM 1575 C CA . LEU A 1 199 ? 11.321 -7.347 -16.085 1.00 71.31 199 LEU A CA 1
ATOM 1576 C C . LEU A 1 199 ? 11.756 -8.769 -16.460 1.00 71.31 199 LEU A C 1
ATOM 1578 O O . LEU A 1 199 ? 12.508 -9.398 -15.716 1.00 71.31 199 LEU A O 1
ATOM 1582 N N . SER A 1 200 ? 11.330 -9.267 -17.625 1.00 70.88 200 SER A N 1
ATOM 1583 C CA . SER A 1 200 ? 11.757 -10.578 -18.120 1.00 70.88 200 SER A CA 1
ATOM 1584 C C . SER A 1 200 ? 13.271 -10.637 -18.329 1.00 70.88 200 SER A C 1
ATOM 1586 O O . SER A 1 200 ? 13.891 -11.597 -17.877 1.00 70.88 200 SER A O 1
ATOM 1588 N N . LYS A 1 201 ? 13.875 -9.620 -18.960 1.00 68.75 201 LYS A N 1
ATOM 1589 C CA . LYS A 1 201 ? 15.330 -9.566 -19.201 1.00 68.75 201 LYS A CA 1
ATOM 1590 C C . LYS A 1 201 ? 16.125 -9.527 -17.898 1.00 68.75 201 LYS A C 1
ATOM 1592 O O . LYS A 1 201 ? 17.073 -10.294 -17.730 1.00 68.75 201 LYS A O 1
ATOM 1597 N N . LEU A 1 202 ? 15.679 -8.696 -16.953 1.00 65.00 202 LEU A N 1
ATOM 1598 C CA . LEU A 1 202 ? 16.284 -8.591 -15.623 1.00 65.00 202 LEU A CA 1
ATOM 1599 C C . LEU A 1 202 ? 16.223 -9.925 -14.865 1.00 65.00 202 LEU A C 1
ATOM 1601 O O . LEU A 1 202 ? 17.164 -10.280 -14.163 1.00 65.00 202 LEU A O 1
ATOM 1605 N N . SER A 1 203 ? 15.149 -10.703 -15.041 1.00 62.72 203 SER A N 1
ATOM 1606 C CA . SER A 1 203 ? 15.002 -12.009 -14.384 1.00 62.72 203 SER A CA 1
ATOM 1607 C C . SER A 1 203 ? 15.906 -13.113 -14.952 1.00 62.72 203 SER A C 1
ATOM 1609 O O . SER A 1 203 ? 16.184 -14.084 -14.249 1.00 62.72 203 SER A O 1
ATOM 1611 N N . THR A 1 204 ? 16.374 -12.981 -16.199 1.00 61.91 204 THR A N 1
ATOM 1612 C CA . THR A 1 204 ? 17.215 -13.982 -16.878 1.00 61.91 204 THR A CA 1
ATOM 1613 C C . THR A 1 204 ? 18.712 -13.669 -16.831 1.00 61.91 204 THR A C 1
ATOM 1615 O O . THR A 1 204 ? 19.500 -14.488 -17.291 1.00 61.91 204 THR A O 1
ATOM 1618 N N . GLY A 1 205 ? 19.114 -12.511 -16.288 1.00 53.91 205 GLY A N 1
ATOM 1619 C CA . GLY A 1 205 ? 20.522 -12.092 -16.208 1.00 53.91 205 GLY A CA 1
ATOM 1620 C C . GLY A 1 205 ? 21.181 -11.834 -17.569 1.00 53.91 205 GLY A C 1
ATOM 1621 O O . GLY A 1 205 ? 22.400 -11.913 -17.673 1.00 53.91 205 GLY A O 1
ATOM 1622 N N . ALA A 1 206 ? 20.383 -11.578 -18.608 1.00 44.78 206 ALA A N 1
ATOM 1623 C CA . ALA A 1 206 ? 20.879 -11.273 -19.945 1.00 44.78 206 ALA A CA 1
ATOM 1624 C C . ALA A 1 206 ? 21.037 -9.752 -20.077 1.00 44.78 206 ALA A C 1
ATOM 1626 O O . ALA A 1 206 ? 20.033 -9.046 -20.211 1.00 44.78 206 ALA A O 1
ATOM 1627 N N . GLU A 1 207 ? 22.280 -9.276 -19.984 1.00 42.66 207 GLU A N 1
ATOM 1628 C CA . GLU A 1 207 ? 22.694 -7.978 -20.538 1.00 42.66 207 GLU A CA 1
ATOM 1629 C C . GLU A 1 207 ? 22.840 -8.074 -22.061 1.00 42.66 207 GLU A C 1
ATOM 1631 O O . GLU A 1 207 ? 23.409 -9.084 -22.542 1.00 42.66 207 GLU A O 1
#

pLDDT: mean 79.58, std 16.37, range [34.0, 98.69]

Sequence (207 aa):
MALKIPLLLYGTAWKEERTAHLTETAVLKGFTCIDTANYPTAYNEKLTGDGIAAALKSGVKRRDLFIYSHIMLRSKQNSRQSGLTIRSLGVSNFKLPQIKEVYANATVKPVIVQNRFYKETSFDVGLREFCAERAVKLNVEKELAFYVLILGLGGIQILDGTTNPERMAQDLKTVGEVFGNKRRLRELQTDFDAFRQLLSKLSTGAE